Protein AF-A0A0D3KDT9-F1 (afdb_monomer_lite)

Secondary structure (DSSP, 8-state):
------PPPPPHHHHHHHHHHHHHTPPTT-HHHHHHHHHHHH-TTT--HHHHHHHHHHHHHHTT-EEEPTTTS-EEE--GGGEETTTTEEEETTTTEEEEEETTTTEEEEEEEPPHHHHHHHHTTHHHHHHHHHHHHHHHHHHSTT-EEEEEEEEE----------PPP----PPPP------EEEEEEEEEEE-SSTT-EEEEEEEEEEETT-SEEEEEEEEESSS-----EEEESSHHHHHHHHHHHHHHHHHHHHHHHHHHIIIIIHHHHS-SS-TTSS---SS-HHHHHHHHHHHHHHTT-

Radius of gyration: 27.83 Å; chains: 1; bounding box: 79×68×57 Å

Foldseek 3Di:
DDPPPPDPDDDLVVLLVVLLVQLLPDFFLCSLVSNVVSCVVSDPVSDDPVSSQVSLLNNQAVQQQWEDDPPPPATGTRYPVQADDPRQWGAQLVVQWIFGARSNVSYTPDIHHDDPVQSVQQVVFVVLQVLQQVLVVVVCVVPPPQKHKGKGKGKDWDDDDDPDDDDDDDDDDDDDDDDDDTIKIKMKIWIFDRDSPSPFGKTKIKIWIGGVPDQKTWIFIAICPPDDGDTTDIFGDSSNNSVSVRVVVVVVVVVVVVVVVVVCCVPPVVCVVPNPDPPVNDHDDPPPPVVVVVVVVVVVVVVVD

Organism: Emiliania huxleyi (strain CCMP1516) (NCBI:txid280463)

Structure (mmCIF, N/CA/C/O backbone):
data_AF-A0A0D3KDT9-F1
#
_entry.id   AF-A0A0D3KDT9-F1
#
loop_
_atom_site.group_PDB
_atom_site.id
_atom_site.type_symbol
_atom_site.label_atom_id
_atom_site.label_alt_id
_atom_site.label_comp_id
_atom_site.label_asym_id
_atom_site.label_entity_id
_atom_site.label_seq_id
_atom_site.pdbx_PDB_ins_code
_atom_site.Cartn_x
_atom_site.Cartn_y
_atom_site.Cartn_z
_atom_site.occupancy
_atom_site.B_iso_or_equiv
_atom_site.auth_seq_id
_atom_site.auth_comp_id
_atom_site.auth_asym_id
_atom_site.auth_atom_id
_atom_site.pdbx_PDB_model_num
ATOM 1 N N . MET A 1 1 ? 50.379 -6.997 16.217 1.00 41.25 1 MET A N 1
ATOM 2 C CA . MET A 1 1 ? 49.169 -6.737 17.015 1.00 41.25 1 MET A CA 1
ATOM 3 C C . MET A 1 1 ? 48.373 -5.724 16.228 1.00 41.25 1 MET A C 1
ATOM 5 O O . MET A 1 1 ? 48.744 -4.562 16.228 1.00 41.25 1 MET A O 1
ATOM 9 N N . SER A 1 2 ? 47.434 -6.186 15.407 1.00 47.12 2 SER A N 1
ATOM 10 C CA . SER A 1 2 ? 46.538 -5.289 14.681 1.00 47.12 2 SER A CA 1
ATOM 11 C C . SER A 1 2 ? 45.478 -4.831 15.668 1.00 47.12 2 SER A C 1
ATOM 13 O O . SER A 1 2 ? 44.703 -5.655 16.147 1.00 47.12 2 SER A O 1
ATOM 15 N N . GLU A 1 3 ? 45.515 -3.549 16.016 1.00 54.66 3 GLU A N 1
ATOM 16 C CA . GLU A 1 3 ? 44.393 -2.844 16.624 1.00 54.66 3 GLU A CA 1
ATOM 17 C C . GLU A 1 3 ? 43.219 -2.953 15.650 1.00 54.66 3 GLU A C 1
ATOM 19 O O . GLU A 1 3 ? 43.130 -2.244 14.652 1.00 54.66 3 GLU A O 1
ATOM 24 N N . GLU A 1 4 ? 42.372 -3.946 15.891 1.00 61.53 4 GLU A N 1
ATOM 25 C CA . GLU A 1 4 ? 41.016 -3.973 15.376 1.00 61.53 4 GLU A CA 1
ATOM 26 C C . GLU A 1 4 ? 40.325 -2.802 16.081 1.00 61.53 4 GLU A C 1
ATOM 28 O O . GLU A 1 4 ? 40.084 -2.861 17.287 1.00 61.53 4 GLU A O 1
ATOM 33 N N . GLU A 1 5 ? 40.157 -1.679 15.374 1.00 59.41 5 GLU A N 1
ATOM 34 C CA . GLU A 1 5 ? 39.358 -0.542 15.833 1.00 59.41 5 GLU A CA 1
ATOM 35 C C . GLU A 1 5 ? 37.976 -1.080 16.219 1.00 59.41 5 GLU A C 1
ATOM 37 O O . GLU A 1 5 ? 37.112 -1.301 15.369 1.00 59.41 5 GLU A O 1
ATOM 42 N N . LEU A 1 6 ? 37.794 -1.353 17.513 1.00 63.22 6 LEU A N 1
ATOM 43 C CA . LEU A 1 6 ? 36.516 -1.690 18.115 1.00 63.22 6 LEU A CA 1
ATOM 44 C C . LEU A 1 6 ? 35.614 -0.477 17.924 1.00 63.22 6 LEU A C 1
ATOM 46 O O . LEU A 1 6 ? 35.663 0.483 18.695 1.00 63.22 6 LEU A O 1
ATOM 50 N N . LEU A 1 7 ? 34.821 -0.513 16.854 1.00 70.94 7 LEU A N 1
ATOM 51 C CA . LEU A 1 7 ? 33.711 0.405 16.675 1.00 70.94 7 LEU A CA 1
ATOM 52 C C . LEU A 1 7 ? 32.890 0.399 17.973 1.00 70.94 7 LEU A C 1
ATOM 54 O O . LEU A 1 7 ? 32.621 -0.681 18.511 1.00 70.94 7 LEU A O 1
ATOM 58 N N . PRO A 1 8 ? 32.520 1.576 18.502 1.00 77.12 8 PRO A N 1
ATOM 59 C CA . PRO A 1 8 ?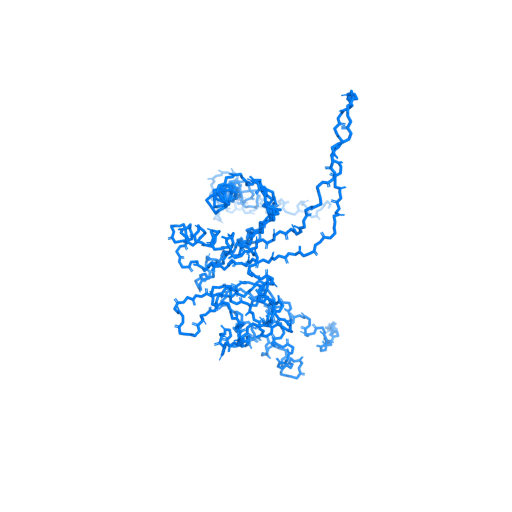 31.727 1.643 19.718 1.00 77.12 8 PRO A CA 1
ATOM 60 C C . PRO A 1 8 ? 30.420 0.871 19.516 1.00 77.12 8 PRO A C 1
ATOM 62 O O . PRO A 1 8 ? 29.784 0.979 18.464 1.00 77.12 8 PRO A O 1
ATOM 65 N N . GLU A 1 9 ? 30.034 0.074 20.514 1.00 80.25 9 GLU A N 1
ATOM 66 C CA . GLU A 1 9 ? 28.759 -0.635 20.475 1.00 80.25 9 GLU A CA 1
ATOM 67 C C . GLU A 1 9 ? 27.607 0.365 20.334 1.00 80.25 9 GLU A C 1
ATOM 69 O O . GLU A 1 9 ? 27.554 1.383 21.027 1.00 80.25 9 GLU A O 1
ATOM 74 N N . LEU A 1 10 ? 26.679 0.057 19.427 1.00 84.44 10 LEU A N 1
ATOM 75 C CA . LEU A 1 10 ? 25.489 0.871 19.201 1.00 84.44 10 LEU A CA 1
ATOM 76 C C . LEU A 1 10 ? 24.639 0.944 20.470 1.00 84.44 10 LEU A C 1
ATOM 78 O O . LEU A 1 10 ? 24.412 -0.066 21.147 1.00 84.44 10 LEU A O 1
ATOM 82 N N . THR A 1 11 ? 24.094 2.126 20.733 1.00 89.06 11 THR A N 1
ATOM 83 C CA . THR A 1 11 ? 23.125 2.332 21.810 1.00 89.06 11 THR A CA 1
ATOM 84 C C . THR A 1 11 ? 21.799 1.631 21.501 1.00 89.06 11 THR A C 1
ATOM 86 O O . THR A 1 11 ? 21.430 1.418 20.343 1.00 89.06 11 THR A O 1
ATOM 89 N N . ASP A 1 12 ? 21.012 1.321 22.532 1.00 86.75 12 ASP A N 1
ATOM 90 C CA . ASP A 1 12 ? 19.695 0.687 22.355 1.00 86.75 12 ASP A CA 1
ATOM 91 C C . ASP A 1 12 ? 18.695 1.580 21.601 1.00 86.75 12 ASP A C 1
ATOM 93 O O . ASP A 1 12 ? 17.739 1.097 20.993 1.00 86.75 12 ASP A O 1
ATOM 97 N N . ALA A 1 13 ? 18.904 2.899 21.612 1.00 87.00 13 ALA A N 1
ATOM 98 C CA . ALA A 1 13 ? 18.131 3.832 20.799 1.00 87.00 13 ALA A CA 1
ATOM 99 C C . ALA A 1 13 ? 18.449 3.672 19.303 1.00 87.00 13 ALA A C 1
ATOM 101 O O . ALA A 1 13 ? 17.528 3.526 18.501 1.00 87.00 13 ALA A O 1
ATOM 102 N N . GLU A 1 14 ? 19.731 3.612 18.935 1.00 88.81 14 GLU A N 1
ATOM 103 C CA . GLU A 1 14 ? 20.164 3.426 17.543 1.00 88.81 14 GLU A CA 1
ATOM 104 C C . GLU A 1 14 ? 19.769 2.045 17.013 1.00 88.81 14 GLU A C 1
ATOM 106 O O . GLU A 1 14 ? 19.273 1.918 15.894 1.00 88.81 14 GLU A O 1
ATOM 111 N N . LYS A 1 15 ? 19.895 1.000 17.841 1.00 88.50 15 LYS A N 1
ATOM 112 C CA . LYS A 1 15 ? 19.422 -0.347 17.494 1.00 88.50 15 LYS A CA 1
ATOM 113 C C . LYS A 1 15 ? 17.920 -0.367 17.194 1.00 88.50 15 LYS A C 1
ATOM 115 O O . LYS A 1 15 ? 17.502 -1.000 16.225 1.00 88.50 15 LYS A O 1
ATOM 120 N N . ARG A 1 16 ? 17.107 0.352 17.980 1.00 87.94 16 ARG A N 1
ATOM 121 C CA . ARG A 1 16 ? 15.661 0.499 17.730 1.00 87.94 16 ARG A CA 1
ATOM 122 C C . ARG A 1 16 ? 15.355 1.264 16.450 1.00 87.94 16 ARG A C 1
ATOM 124 O O . ARG A 1 16 ? 14.422 0.900 15.738 1.00 87.94 16 ARG A O 1
ATOM 131 N N . GLU A 1 17 ? 16.120 2.303 16.139 1.00 89.75 17 GLU A N 1
ATOM 132 C CA . GLU A 1 17 ? 15.950 3.053 14.894 1.00 89.75 17 GLU A CA 1
ATOM 133 C C . GLU A 1 17 ? 16.263 2.181 13.669 1.00 89.75 17 GLU A C 1
ATOM 135 O O . GLU A 1 17 ? 15.479 2.131 12.718 1.00 89.75 17 GLU A O 1
ATOM 140 N N . ILE A 1 18 ? 17.350 1.409 13.729 1.00 89.62 18 ILE A N 1
ATOM 141 C CA . ILE A 1 18 ? 17.719 0.441 12.690 1.00 89.62 18 ILE A CA 1
ATOM 142 C C . ILE A 1 18 ? 16.629 -0.634 12.541 1.00 89.62 18 ILE A C 1
ATOM 144 O O . ILE A 1 18 ? 16.198 -0.923 11.423 1.00 89.62 18 ILE A O 1
ATOM 148 N N . ALA A 1 19 ? 16.133 -1.183 13.654 1.00 90.06 19 ALA A N 1
ATOM 149 C CA . ALA A 1 19 ? 15.025 -2.138 13.671 1.00 90.06 19 ALA A CA 1
ATOM 150 C C . ALA A 1 19 ? 13.760 -1.572 13.008 1.00 90.06 19 ALA A C 1
ATOM 152 O O . ALA A 1 19 ? 13.168 -2.215 12.138 1.00 90.06 19 ALA A O 1
ATOM 153 N N . SER A 1 20 ? 13.388 -0.341 13.366 1.00 90.00 20 SER A N 1
ATOM 154 C CA . SER A 1 20 ? 12.264 0.384 12.772 1.00 90.00 20 SER A CA 1
ATOM 155 C C . SER A 1 20 ? 12.427 0.510 11.260 1.00 90.00 20 SER A C 1
ATOM 157 O O . SER A 1 20 ? 11.502 0.214 10.506 1.00 90.00 20 SER A O 1
ATOM 159 N N . ASN A 1 21 ? 13.628 0.856 10.794 1.00 90.69 21 ASN A N 1
ATOM 160 C CA . ASN A 1 21 ? 13.913 0.986 9.372 1.00 90.69 21 ASN A CA 1
ATOM 161 C C . ASN A 1 21 ? 13.760 -0.347 8.613 1.00 90.69 21 ASN A C 1
ATOM 163 O O . ASN A 1 21 ? 13.199 -0.368 7.515 1.00 90.69 21 ASN A O 1
ATOM 167 N N . PHE A 1 22 ? 14.190 -1.470 9.201 1.00 90.50 22 PHE A N 1
ATOM 168 C CA . PHE A 1 22 ? 13.976 -2.800 8.616 1.00 90.50 22 PHE A CA 1
ATOM 169 C C . PHE A 1 22 ? 12.491 -3.158 8.522 1.00 90.50 22 PHE A C 1
ATOM 171 O O . PHE A 1 22 ? 12.029 -3.599 7.468 1.00 90.50 22 PHE A O 1
ATOM 178 N N . VAL A 1 23 ? 11.726 -2.930 9.594 1.00 89.38 23 VAL A N 1
ATOM 179 C CA . VAL A 1 23 ? 10.291 -3.245 9.629 1.00 89.38 23 VAL A CA 1
ATOM 180 C C . VAL A 1 23 ? 9.515 -2.367 8.640 1.00 89.38 23 VAL A C 1
ATOM 182 O O . VAL A 1 23 ? 8.732 -2.890 7.844 1.00 89.38 23 VAL A O 1
ATOM 185 N N . LEU A 1 24 ? 9.781 -1.056 8.604 1.00 87.00 24 LEU A N 1
ATOM 186 C CA . LEU A 1 24 ? 9.132 -0.094 7.700 1.00 87.00 24 LEU A CA 1
ATOM 187 C C . LEU A 1 24 ? 9.370 -0.403 6.213 1.00 87.00 24 LEU A C 1
ATOM 189 O O . LEU A 1 24 ? 8.474 -0.223 5.381 1.00 87.00 24 LEU A O 1
ATOM 193 N N . ASN A 1 25 ? 10.555 -0.915 5.881 1.00 84.25 25 ASN A N 1
ATOM 194 C CA . ASN A 1 25 ? 10.913 -1.327 4.524 1.00 84.25 25 ASN A CA 1
ATOM 195 C C . ASN A 1 25 ? 10.646 -2.809 4.245 1.00 84.25 25 ASN A C 1
ATOM 197 O O . ASN A 1 25 ? 11.079 -3.322 3.211 1.00 84.25 25 ASN A O 1
ATOM 201 N N . SER A 1 26 ? 9.910 -3.492 5.128 1.00 82.75 26 SER A N 1
ATOM 202 C CA . SER A 1 26 ? 9.551 -4.887 4.906 1.00 82.75 26 SER A CA 1
ATOM 203 C C . SER A 1 26 ? 8.819 -5.059 3.567 1.00 82.75 26 SER A C 1
ATOM 205 O O . SER A 1 26 ? 7.949 -4.247 3.206 1.00 82.75 26 SER A O 1
ATOM 207 N N . PRO A 1 27 ? 9.159 -6.113 2.803 1.00 75.25 27 PRO A N 1
ATOM 208 C CA . PRO A 1 27 ? 8.400 -6.466 1.623 1.00 75.25 27 PRO A CA 1
ATOM 209 C C . PRO A 1 27 ? 6.937 -6.754 1.990 1.00 75.25 27 PRO A C 1
ATOM 211 O O . PRO A 1 27 ? 6.654 -7.301 3.063 1.00 75.25 27 PRO A O 1
ATOM 214 N N . PRO A 1 28 ? 5.994 -6.428 1.096 1.00 69.94 28 PRO A N 1
ATOM 215 C CA . PRO A 1 28 ? 4.583 -6.724 1.305 1.00 69.94 28 PRO A CA 1
ATOM 216 C C . PRO A 1 28 ? 4.383 -8.231 1.519 1.00 69.94 28 PRO A C 1
ATOM 218 O O . PRO A 1 28 ? 4.958 -9.055 0.808 1.00 69.94 28 PRO A O 1
ATOM 221 N N . GLY A 1 29 ? 3.595 -8.593 2.534 1.00 72.00 29 GLY A N 1
ATOM 222 C CA . GLY A 1 29 ? 3.348 -9.989 2.913 1.00 72.00 29 GLY A CA 1
ATOM 223 C C . GLY A 1 29 ? 4.481 -10.673 3.693 1.00 72.00 29 GLY A C 1
ATOM 224 O O . GLY A 1 29 ? 4.338 -11.836 4.060 1.00 72.00 29 GLY A O 1
ATOM 225 N N . GLN A 1 30 ? 5.595 -9.984 3.976 1.00 79.19 30 GLN A N 1
ATOM 226 C CA . GLN A 1 30 ? 6.711 -10.530 4.765 1.00 79.19 30 GLN A CA 1
ATOM 227 C C . GLN A 1 30 ? 6.946 -9.813 6.094 1.00 79.19 30 GLN A C 1
ATOM 229 O O . GLN A 1 30 ? 7.860 -10.190 6.824 1.00 79.19 30 GLN A O 1
ATOM 234 N N . THR A 1 31 ? 6.133 -8.814 6.436 1.00 84.31 31 THR A N 1
ATOM 235 C CA . THR A 1 31 ? 6.289 -8.012 7.658 1.00 84.31 31 THR A CA 1
ATOM 236 C C . THR A 1 31 ? 6.452 -8.876 8.906 1.00 84.31 31 THR A C 1
ATOM 238 O O . THR A 1 31 ? 7.377 -8.637 9.670 1.00 84.31 31 THR A O 1
ATOM 241 N N . GLN A 1 32 ? 5.648 -9.931 9.072 1.00 85.62 32 GLN A N 1
ATOM 242 C CA . GLN A 1 32 ? 5.757 -10.833 10.222 1.00 85.62 32 GLN A CA 1
ATOM 243 C C . GLN A 1 32 ? 7.121 -11.541 10.301 1.00 85.62 32 GLN A C 1
ATOM 245 O O . GLN A 1 32 ? 7.724 -11.590 11.367 1.00 85.62 32 GLN A O 1
ATOM 250 N N . LYS A 1 33 ? 7.657 -12.010 9.167 1.00 86.62 33 LYS A N 1
ATOM 251 C CA . LYS A 1 33 ? 8.985 -12.646 9.111 1.00 86.62 33 LYS A CA 1
ATOM 252 C C . LYS A 1 33 ? 10.099 -11.654 9.432 1.00 86.62 33 LYS A C 1
ATOM 254 O O . LYS A 1 33 ? 10.994 -11.965 10.204 1.00 86.62 33 LYS A O 1
ATOM 259 N N . VAL A 1 34 ? 10.015 -10.444 8.872 1.00 89.31 34 VAL A N 1
ATOM 260 C CA . VAL A 1 34 ? 10.990 -9.377 9.147 1.00 89.31 34 VAL A CA 1
ATOM 261 C C . VAL A 1 34 ? 10.968 -9.002 10.625 1.00 89.31 34 VAL A C 1
ATOM 263 O O . VAL A 1 34 ? 12.023 -8.836 11.221 1.00 89.31 34 VAL A O 1
ATOM 266 N N . VAL A 1 35 ? 9.784 -8.919 11.230 1.00 90.00 35 VAL A N 1
ATOM 267 C CA . VAL A 1 35 ? 9.629 -8.693 12.668 1.00 90.00 35 VAL A CA 1
ATOM 268 C C . VAL A 1 35 ? 10.299 -9.806 13.475 1.00 90.00 35 VAL A C 1
ATOM 270 O O . VAL A 1 35 ? 11.116 -9.503 14.336 1.00 90.00 35 VAL A O 1
ATOM 273 N N . GLU A 1 36 ? 10.028 -11.077 13.165 1.00 89.44 36 GLU A N 1
ATOM 274 C CA . GLU A 1 36 ? 10.657 -12.216 13.848 1.00 89.44 36 GLU A CA 1
ATOM 275 C C . GLU A 1 36 ? 12.189 -12.190 13.752 1.00 89.44 36 GLU A C 1
ATOM 277 O O . GLU A 1 36 ? 12.876 -12.474 14.735 1.00 89.44 36 GLU A O 1
ATOM 282 N N . ASP A 1 37 ? 12.737 -11.851 12.585 1.00 90.88 37 ASP A N 1
ATOM 283 C CA . ASP A 1 37 ? 14.182 -11.795 12.367 1.00 90.88 37 ASP A CA 1
ATOM 284 C C . ASP A 1 37 ? 14.820 -10.590 13.069 1.00 90.88 37 ASP A C 1
ATOM 286 O O . ASP A 1 37 ? 15.853 -10.732 13.722 1.00 90.88 37 ASP A O 1
ATOM 290 N N . VAL A 1 38 ? 14.179 -9.421 13.025 1.00 90.50 38 VAL A N 1
ATOM 291 C CA . VAL A 1 38 ? 14.636 -8.218 13.736 1.00 90.50 38 VAL A CA 1
ATOM 292 C C . VAL A 1 38 ? 14.607 -8.433 15.252 1.00 90.50 38 VAL A C 1
ATOM 294 O O . VAL A 1 38 ? 15.571 -8.081 15.931 1.00 90.50 38 VAL A O 1
ATOM 297 N N . THR A 1 39 ? 13.568 -9.079 15.792 1.00 89.62 39 THR A N 1
ATOM 298 C CA . THR A 1 39 ? 13.500 -9.424 17.220 1.00 89.62 39 THR A CA 1
ATOM 299 C C . THR A 1 39 ? 14.640 -10.362 17.633 1.00 89.62 39 THR A C 1
ATOM 301 O O . THR A 1 39 ? 15.218 -10.177 18.703 1.00 89.62 39 THR A O 1
ATOM 304 N N . LYS A 1 40 ? 15.020 -11.329 16.783 1.00 89.50 40 LYS A N 1
ATOM 305 C CA . LYS A 1 40 ? 16.175 -12.214 17.037 1.00 89.50 40 LYS A CA 1
ATOM 306 C C . LYS A 1 40 ? 17.515 -11.477 16.969 1.00 89.50 40 LYS A C 1
ATOM 308 O O . LYS A 1 40 ? 18.414 -11.815 17.729 1.00 89.50 40 LYS A O 1
ATOM 313 N N . LEU A 1 41 ? 17.658 -10.510 16.059 1.00 88.81 41 LEU A N 1
ATOM 314 C CA . LEU A 1 41 ? 18.908 -9.769 15.851 1.00 88.81 41 LEU A CA 1
ATOM 315 C C . LEU A 1 41 ? 19.192 -8.756 16.960 1.00 88.81 41 LEU A C 1
ATOM 317 O O . LEU A 1 41 ? 20.337 -8.610 17.376 1.00 88.81 41 LEU A O 1
ATOM 321 N N . VAL A 1 42 ? 18.165 -8.036 17.409 1.00 85.88 42 VAL A N 1
ATOM 322 C CA . VAL A 1 42 ? 18.329 -6.946 18.379 1.00 85.88 42 VAL A CA 1
ATOM 323 C C . VAL A 1 42 ? 18.236 -7.450 19.824 1.00 85.88 42 VAL A C 1
ATOM 325 O O . VAL A 1 42 ? 18.863 -6.880 20.713 1.00 85.88 42 VAL A O 1
ATOM 328 N N . GLY A 1 43 ? 17.511 -8.549 20.053 1.00 78.06 43 GLY A N 1
ATOM 329 C CA . GLY A 1 43 ? 17.237 -9.083 21.385 1.00 78.06 43 GLY A CA 1
ATOM 330 C C . GLY A 1 43 ? 15.976 -8.477 22.009 1.00 78.06 43 GLY A C 1
ATOM 331 O O . GLY A 1 43 ? 15.580 -7.350 21.707 1.00 78.06 43 GLY A O 1
ATOM 332 N N . ALA A 1 44 ? 15.322 -9.248 22.883 1.00 71.00 44 ALA A N 1
ATOM 333 C CA . ALA A 1 44 ? 14.036 -8.884 23.489 1.00 71.00 44 ALA A CA 1
ATOM 334 C C . ALA A 1 44 ? 14.115 -7.660 24.422 1.00 71.00 44 ALA A C 1
ATOM 336 O O . ALA A 1 44 ? 13.104 -7.004 24.651 1.00 71.00 44 ALA A O 1
ATOM 337 N N . ASP A 1 45 ? 15.307 -7.334 24.925 1.00 72.56 45 ASP A N 1
ATOM 338 C CA . ASP A 1 45 ? 15.506 -6.256 25.898 1.00 72.56 45 ASP A CA 1
ATOM 339 C C . ASP A 1 45 ? 15.421 -4.856 25.265 1.00 72.56 45 ASP A C 1
ATOM 341 O O . ASP A 1 45 ? 15.081 -3.887 25.942 1.00 72.56 45 ASP A O 1
ATOM 345 N N . CYS A 1 46 ? 15.683 -4.736 23.959 1.00 78.81 46 CYS A N 1
ATOM 346 C CA . CYS A 1 46 ? 15.666 -3.449 23.260 1.00 78.81 46 CYS A CA 1
ATOM 347 C C . CYS A 1 46 ? 14.341 -3.161 22.535 1.00 78.81 46 CYS A C 1
ATOM 349 O O . CYS A 1 46 ? 14.089 -2.008 22.189 1.00 78.81 46 CYS A O 1
ATOM 351 N N . LEU A 1 47 ? 13.521 -4.179 22.247 1.00 81.94 47 LEU A N 1
ATOM 352 C CA . LEU A 1 47 ? 12.268 -4.0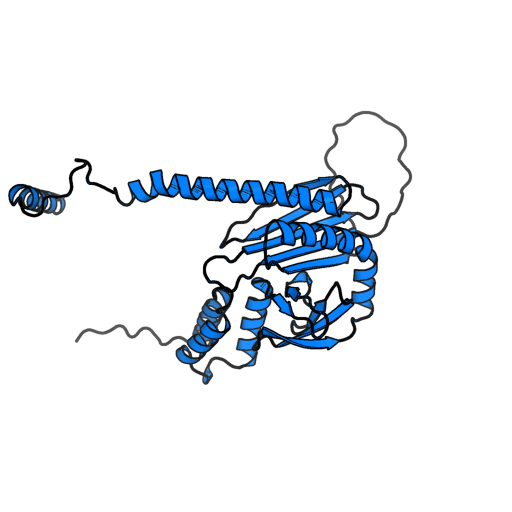50 21.492 1.00 81.94 47 LEU A CA 1
ATOM 353 C C . LEU A 1 47 ? 11.090 -4.510 22.347 1.00 81.94 47 LEU A C 1
ATOM 355 O O . LEU A 1 47 ? 10.758 -5.693 22.400 1.00 81.94 47 LEU A O 1
ATOM 359 N N . ASP A 1 48 ? 10.430 -3.553 22.990 1.00 84.56 48 ASP A N 1
ATOM 360 C CA . ASP A 1 48 ? 9.185 -3.794 23.701 1.00 84.56 48 ASP A CA 1
ATOM 361 C C . ASP A 1 48 ? 8.017 -4.027 22.729 1.00 84.56 48 ASP A C 1
ATOM 363 O O . ASP A 1 48 ? 8.000 -3.557 21.586 1.00 84.56 48 ASP A O 1
ATOM 367 N N . ALA A 1 49 ? 7.001 -4.749 23.205 1.00 84.19 49 ALA A N 1
ATOM 368 C CA . ALA A 1 49 ? 5.840 -5.109 22.395 1.00 84.19 49 ALA A CA 1
ATOM 369 C C . ALA A 1 49 ? 5.072 -3.883 21.865 1.00 84.19 49 ALA A C 1
ATOM 371 O O . ALA A 1 49 ? 4.540 -3.942 20.758 1.00 84.19 49 ALA A O 1
ATOM 372 N N . ALA A 1 50 ? 5.042 -2.773 22.614 1.00 85.12 50 ALA A N 1
ATOM 373 C CA . ALA A 1 50 ? 4.335 -1.562 22.205 1.00 85.12 50 ALA A CA 1
ATOM 374 C C . ALA A 1 50 ? 5.049 -0.851 21.044 1.00 85.12 50 ALA A C 1
ATOM 376 O O . ALA A 1 50 ? 4.404 -0.517 20.049 1.00 85.12 50 ALA A O 1
ATOM 377 N N . SER A 1 51 ? 6.378 -0.699 21.115 1.00 85.75 51 SER A N 1
ATOM 378 C CA . SER A 1 51 ? 7.167 -0.170 19.991 1.00 85.75 51 SER A CA 1
ATOM 379 C C . SER A 1 51 ? 6.997 -1.014 18.728 1.00 85.75 51 SER A C 1
ATOM 381 O O . SER A 1 51 ? 6.864 -0.480 17.627 1.00 85.75 51 SER A O 1
ATOM 383 N N . LEU A 1 52 ? 6.973 -2.342 18.872 1.00 87.19 52 LEU A N 1
ATOM 384 C CA . LEU A 1 52 ? 6.789 -3.240 17.738 1.00 87.19 52 LEU A CA 1
ATOM 385 C C . LEU A 1 52 ? 5.396 -3.100 17.110 1.00 87.19 52 LEU A C 1
ATOM 387 O O . LEU A 1 52 ? 5.274 -3.044 15.885 1.00 87.19 52 LEU A O 1
ATOM 391 N N . GLU A 1 53 ? 4.352 -3.007 17.933 1.00 87.00 53 GLU A N 1
ATOM 392 C CA . GLU A 1 53 ? 2.982 -2.794 17.465 1.00 87.00 53 GLU A CA 1
ATOM 393 C C . GLU A 1 53 ? 2.844 -1.467 16.706 1.00 87.00 53 GLU A C 1
ATOM 395 O O . GLU A 1 53 ? 2.221 -1.440 15.644 1.00 87.00 53 GLU A O 1
ATOM 400 N N . GLU A 1 54 ? 3.495 -0.396 17.171 1.00 87.94 54 GLU A N 1
ATOM 401 C CA . GLU A 1 54 ? 3.530 0.891 16.469 1.00 87.94 54 GLU A CA 1
ATOM 402 C C . GLU A 1 54 ? 4.229 0.783 15.101 1.00 87.94 54 GLU A C 1
ATOM 404 O O . GLU A 1 54 ? 3.714 1.267 14.087 1.00 87.94 54 GLU A O 1
ATOM 409 N N . MET A 1 55 ? 5.387 0.115 15.035 1.00 89.50 55 MET A N 1
ATOM 410 C CA . MET A 1 55 ? 6.111 -0.094 13.773 1.00 89.50 55 MET A CA 1
ATOM 411 C C . MET A 1 55 ? 5.262 -0.885 12.772 1.00 89.50 55 MET A C 1
ATOM 413 O O . MET A 1 55 ? 5.132 -0.495 11.609 1.00 89.50 55 MET A O 1
ATOM 417 N N . VAL A 1 56 ? 4.638 -1.972 13.227 1.00 89.75 56 VAL A N 1
ATOM 418 C CA . VAL A 1 56 ? 3.798 -2.833 12.388 1.00 89.75 56 VAL A CA 1
ATOM 419 C C . VAL A 1 56 ? 2.509 -2.119 11.978 1.00 89.75 56 VAL A C 1
ATOM 421 O O . VAL A 1 56 ? 2.079 -2.247 10.832 1.00 89.75 56 VAL A O 1
ATOM 424 N N . MET A 1 57 ? 1.915 -1.307 12.854 1.00 89.19 57 MET A N 1
ATOM 425 C CA . MET A 1 57 ? 0.793 -0.432 12.512 1.00 89.19 57 MET A CA 1
ATOM 426 C C . MET A 1 57 ? 1.156 0.496 11.352 1.00 89.19 57 MET A C 1
ATOM 428 O O . MET A 1 57 ? 0.404 0.580 10.377 1.00 89.19 57 MET A O 1
ATOM 432 N N . ARG A 1 58 ? 2.310 1.170 11.431 1.00 88.88 58 ARG A N 1
ATOM 433 C CA . ARG A 1 58 ? 2.781 2.068 10.368 1.00 88.88 58 ARG A CA 1
ATOM 434 C C . ARG A 1 58 ? 2.965 1.322 9.052 1.00 88.88 58 ARG A C 1
ATOM 436 O O . ARG A 1 58 ? 2.468 1.789 8.034 1.00 88.88 58 ARG A O 1
ATOM 443 N N . VAL A 1 59 ? 3.583 0.139 9.074 1.00 86.12 59 VAL A N 1
ATOM 444 C CA . VAL A 1 59 ? 3.715 -0.706 7.875 1.00 86.12 59 VAL A CA 1
ATOM 445 C C . VAL A 1 59 ? 2.352 -1.068 7.299 1.00 86.12 59 VAL A C 1
ATOM 447 O O . VAL A 1 59 ? 2.113 -0.848 6.116 1.00 86.12 59 VAL A O 1
ATOM 450 N N . ASN A 1 60 ? 1.447 -1.595 8.121 1.00 87.25 60 ASN A N 1
ATOM 451 C CA . ASN A 1 60 ? 0.127 -2.041 7.682 1.00 87.25 60 ASN A CA 1
ATOM 452 C C . ASN A 1 60 ? -0.668 -0.903 7.033 1.00 87.25 60 ASN A C 1
ATOM 454 O O . ASN A 1 60 ? -1.292 -1.099 5.991 1.00 87.25 60 ASN A O 1
ATOM 458 N N . ARG A 1 61 ? -0.600 0.289 7.631 1.00 86.38 61 ARG A N 1
ATOM 459 C CA . ARG A 1 61 ? -1.238 1.506 7.132 1.00 86.38 61 ARG A CA 1
ATOM 460 C C . ARG A 1 61 ? -0.591 2.019 5.846 1.00 86.38 61 ARG A C 1
ATOM 462 O O . ARG A 1 61 ? -1.298 2.395 4.921 1.00 86.38 61 ARG A O 1
ATOM 469 N N . ASP A 1 62 ? 0.735 2.057 5.769 1.00 82.31 62 ASP A N 1
ATOM 470 C CA . ASP A 1 62 ? 1.448 2.655 4.633 1.00 82.31 62 ASP A CA 1
ATOM 471 C C . ASP A 1 62 ? 1.497 1.701 3.420 1.00 82.31 62 ASP A C 1
ATOM 473 O O . ASP A 1 62 ? 1.579 2.136 2.267 1.00 82.31 62 ASP A O 1
ATOM 477 N N . LYS A 1 63 ? 1.411 0.386 3.664 1.00 77.94 63 LYS A N 1
ATOM 478 C CA . LYS A 1 63 ? 1.364 -0.671 2.638 1.00 77.94 63 LYS A CA 1
ATOM 479 C C . LYS A 1 63 ? -0.060 -1.111 2.271 1.00 77.94 63 LYS A C 1
ATOM 481 O O . LYS A 1 63 ? -0.214 -2.056 1.505 1.00 77.94 63 LYS A O 1
ATOM 486 N N . PHE A 1 64 ? -1.085 -0.429 2.781 1.00 82.75 64 PHE A N 1
ATOM 487 C CA . PHE A 1 64 ? -2.499 -0.695 2.485 1.00 82.75 64 PHE A CA 1
ATOM 488 C C . PHE A 1 64 ? -2.870 -2.167 2.710 1.00 82.75 64 PHE A C 1
ATOM 490 O O . PHE A 1 64 ? -3.374 -2.838 1.809 1.00 82.75 64 PHE A O 1
ATOM 497 N N . LEU A 1 65 ? -2.592 -2.686 3.910 1.00 85.19 65 LEU A N 1
ATOM 498 C CA . LEU A 1 65 ? -2.974 -4.049 4.279 1.00 85.19 65 LEU A CA 1
ATOM 499 C C . LEU A 1 65 ? -4.485 -4.238 4.070 1.00 85.19 65 LEU A C 1
ATOM 501 O O . LEU A 1 65 ? -5.284 -3.468 4.600 1.00 85.19 65 LEU A O 1
ATOM 505 N N . ALA A 1 66 ? -4.874 -5.271 3.326 1.00 87.38 66 ALA A N 1
ATOM 506 C CA . ALA A 1 66 ? -6.270 -5.664 3.183 1.00 87.38 66 ALA A CA 1
ATOM 507 C C . ALA A 1 66 ? -6.664 -6.612 4.323 1.00 87.38 66 ALA A C 1
ATOM 509 O O . ALA A 1 66 ? -6.057 -7.669 4.484 1.00 87.38 66 ALA A O 1
ATOM 510 N N . VAL A 1 67 ? -7.698 -6.257 5.083 1.00 89.56 67 VAL A N 1
ATOM 511 C CA . 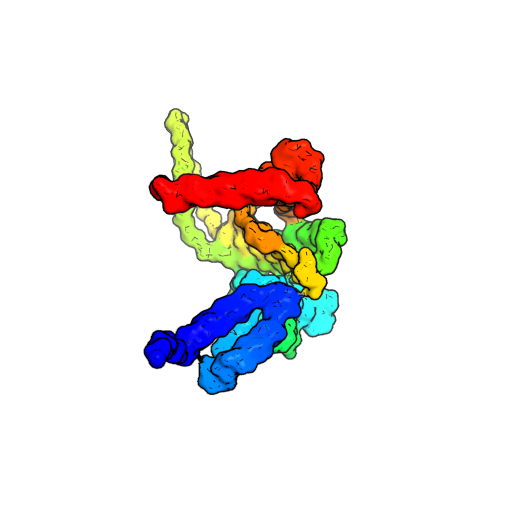VAL A 1 67 ? -8.240 -7.080 6.172 1.00 89.56 67 VAL A CA 1
ATOM 512 C C . VAL A 1 67 ? -9.657 -7.535 5.852 1.00 89.56 67 VAL A C 1
ATOM 514 O O . VAL A 1 67 ? -10.453 -6.782 5.292 1.00 89.56 67 VAL A O 1
ATOM 517 N N . GLU A 1 68 ? -9.985 -8.776 6.201 1.00 91.12 68 GLU A N 1
ATOM 518 C CA . GLU A 1 68 ? -11.346 -9.302 6.075 1.00 91.12 68 GLU A CA 1
ATOM 519 C C . GLU A 1 68 ? -12.231 -8.781 7.203 1.00 91.12 68 GLU A C 1
ATOM 521 O O . GLU A 1 68 ? -11.847 -8.800 8.375 1.00 91.12 68 GLU A O 1
ATOM 526 N N . VAL A 1 69 ? -13.430 -8.321 6.842 1.00 91.00 69 VAL A N 1
ATOM 527 C CA . VAL A 1 69 ? -14.425 -7.877 7.819 1.00 91.00 69 VAL A CA 1
ATOM 528 C C . VAL A 1 69 ? -15.214 -9.096 8.314 1.00 91.00 69 VAL A C 1
ATOM 530 O O . VAL A 1 69 ? -15.793 -9.817 7.491 1.00 91.00 69 VAL A O 1
ATOM 533 N N . PRO A 1 70 ? -15.282 -9.341 9.638 1.00 89.06 70 PRO A N 1
ATOM 534 C CA . PRO A 1 70 ? -15.983 -10.496 10.190 1.00 89.06 70 PRO A CA 1
ATOM 535 C C . PRO A 1 70 ? -17.443 -10.572 9.723 1.00 89.06 70 PRO A C 1
ATOM 537 O O . PRO A 1 70 ? -18.230 -9.659 9.957 1.00 89.06 70 PRO A O 1
ATOM 540 N N . GLY A 1 71 ? -17.807 -11.673 9.057 1.00 85.88 71 GLY A N 1
ATOM 541 C CA . GLY A 1 71 ? -19.183 -11.959 8.628 1.00 85.88 71 GLY A CA 1
ATOM 542 C C . GLY A 1 71 ? -19.679 -11.203 7.389 1.00 85.88 71 GLY A C 1
ATOM 543 O O . GLY A 1 71 ? -20.800 -11.456 6.958 1.00 85.88 71 GLY A O 1
ATOM 544 N N . ALA A 1 72 ? -18.872 -10.318 6.795 1.00 85.44 72 ALA A N 1
ATOM 545 C CA . ALA A 1 72 ? -19.321 -9.460 5.695 1.00 85.44 72 ALA A CA 1
ATOM 546 C C . ALA A 1 72 ? -18.925 -9.968 4.294 1.00 85.44 72 ALA A C 1
ATOM 548 O O . ALA A 1 72 ? -19.533 -9.582 3.299 1.00 85.44 72 ALA A O 1
ATOM 549 N N . GLY A 1 73 ? -17.918 -10.847 4.201 1.00 86.50 73 GLY A N 1
ATOM 550 C CA . GLY A 1 73 ? -17.486 -11.456 2.934 1.00 86.50 73 GLY A CA 1
ATOM 551 C C . GLY A 1 73 ? -16.709 -10.523 1.995 1.00 86.50 73 GLY A C 1
ATOM 552 O O . GLY A 1 73 ? -16.449 -10.896 0.854 1.00 86.50 73 GLY A O 1
ATOM 553 N N . TYR A 1 74 ? -16.320 -9.332 2.460 1.00 89.00 74 TYR A N 1
ATOM 554 C CA . TYR A 1 74 ? -15.458 -8.394 1.740 1.00 89.00 74 TYR A CA 1
ATOM 555 C C . TYR A 1 74 ? -14.244 -7.979 2.580 1.00 89.00 74 TYR A C 1
ATOM 557 O O . TYR A 1 74 ? -14.182 -8.197 3.795 1.00 89.00 74 TYR A O 1
ATOM 565 N N . ARG A 1 75 ? -13.262 -7.376 1.903 1.00 89.56 75 ARG A N 1
ATOM 566 C CA . ARG A 1 75 ? -12.030 -6.852 2.500 1.00 89.56 75 ARG A CA 1
ATOM 567 C C . ARG A 1 75 ? -12.025 -5.328 2.505 1.00 89.56 75 ARG A C 1
ATOM 569 O O . ARG A 1 75 ? -12.572 -4.702 1.599 1.00 89.56 75 ARG A O 1
ATOM 576 N N . VAL A 1 76 ? -11.374 -4.747 3.506 1.00 89.19 76 VAL A N 1
ATOM 577 C CA . VAL A 1 76 ? -11.161 -3.302 3.659 1.00 89.19 76 VAL A CA 1
ATOM 578 C C . VAL A 1 76 ? -9.663 -3.035 3.757 1.00 89.19 76 VAL A C 1
ATOM 580 O O . VAL A 1 76 ? -8.941 -3.777 4.420 1.00 89.19 76 VAL A O 1
ATOM 583 N N . LEU A 1 77 ? -9.187 -1.991 3.084 1.00 87.44 77 LEU A N 1
ATOM 584 C CA . LEU A 1 77 ? -7.798 -1.550 3.169 1.00 87.44 77 LEU A CA 1
ATOM 585 C C . LEU A 1 77 ? -7.584 -0.704 4.422 1.00 87.44 77 LEU A C 1
ATOM 587 O O . LEU A 1 77 ? -8.384 0.178 4.731 1.00 87.44 77 LEU A O 1
ATOM 591 N N . LEU A 1 78 ? -6.470 -0.928 5.109 1.00 88.12 78 LEU A N 1
ATOM 592 C CA . LEU A 1 78 ? -6.008 -0.052 6.177 1.00 88.12 78 LEU A CA 1
ATOM 593 C C . LEU A 1 78 ? -5.205 1.090 5.563 1.00 88.12 78 LEU A C 1
ATOM 595 O O . LEU A 1 78 ? -4.087 0.879 5.101 1.00 88.12 78 LEU A O 1
ATOM 599 N N . THR A 1 79 ? -5.768 2.295 5.546 1.00 85.12 79 THR A N 1
ATOM 600 C CA . THR A 1 79 ? -5.101 3.474 4.980 1.00 85.12 79 THR A CA 1
ATOM 601 C C . THR A 1 79 ? -5.066 4.629 5.983 1.00 85.12 79 THR A C 1
ATOM 603 O O . THR A 1 79 ? -5.838 4.628 6.949 1.00 85.12 79 THR A O 1
ATOM 606 N N . PRO A 1 80 ? -4.187 5.631 5.785 1.00 84.81 80 PRO A N 1
ATOM 607 C CA . PRO A 1 80 ? -4.140 6.815 6.641 1.00 84.81 80 PRO A CA 1
ATOM 608 C C . PRO A 1 80 ? -5.475 7.567 6.725 1.00 84.81 80 PRO A C 1
ATOM 610 O O . PRO A 1 80 ? -5.813 8.106 7.774 1.00 84.81 80 PRO A O 1
ATOM 613 N N . GLU A 1 81 ? -6.250 7.582 5.642 1.00 82.06 81 GLU A N 1
ATOM 614 C CA . GLU A 1 81 ? -7.536 8.281 5.550 1.00 82.06 81 GLU A CA 1
ATOM 615 C C . GLU A 1 81 ? -8.649 7.579 6.329 1.00 82.06 81 GLU A C 1
ATOM 617 O O . GLU A 1 81 ? -9.581 8.229 6.797 1.00 82.06 81 GLU A O 1
ATOM 622 N N . GLY A 1 82 ? -8.550 6.257 6.478 1.00 83.81 82 GLY A N 1
ATOM 623 C CA . GLY A 1 82 ? -9.468 5.461 7.283 1.00 83.81 82 GLY A CA 1
ATOM 624 C C . GLY A 1 82 ? -9.085 5.377 8.759 1.00 83.81 82 GLY A C 1
ATOM 625 O O . GLY A 1 82 ? -9.829 4.775 9.526 1.00 83.81 82 GLY A O 1
ATOM 626 N N . GLN A 1 83 ? -7.942 5.918 9.183 1.00 87.94 83 GLN A N 1
ATOM 627 C CA . GLN A 1 83 ? -7.468 5.772 10.558 1.00 87.94 83 GLN A CA 1
ATOM 628 C C . GLN A 1 83 ? -8.330 6.592 11.534 1.00 87.94 83 GLN A C 1
ATOM 630 O O . GLN A 1 83 ? -8.461 7.809 11.404 1.00 87.94 83 GLN A O 1
ATOM 635 N N . LEU A 1 84 ? -8.883 5.930 12.552 1.00 86.19 84 LEU A N 1
ATOM 636 C CA . LEU A 1 84 ? -9.667 6.552 13.618 1.00 86.19 84 LEU A CA 1
ATOM 637 C C . LEU A 1 84 ? -8.878 6.526 14.935 1.00 86.19 84 LEU A C 1
ATOM 639 O O . LEU A 1 84 ? -8.329 5.494 15.330 1.00 86.19 84 LEU A O 1
ATOM 643 N N . GLY A 1 85 ? -8.844 7.659 15.641 1.00 80.44 85 GLY A N 1
ATOM 644 C CA . GLY A 1 85 ? -8.197 7.776 16.952 1.00 80.44 85 GLY A CA 1
ATOM 645 C C . GLY A 1 85 ? -6.707 7.402 16.942 1.00 80.44 85 GLY A C 1
ATOM 646 O O . GLY A 1 85 ? -5.965 7.775 16.038 1.00 80.44 85 GLY A O 1
ATOM 647 N N . GLY A 1 86 ? -6.269 6.655 17.963 1.00 74.50 86 GLY A N 1
ATOM 648 C CA . GLY A 1 86 ? -4.867 6.268 18.179 1.00 74.50 86 GLY A CA 1
ATOM 649 C C . GLY A 1 86 ? -4.314 5.194 17.235 1.00 74.50 86 GLY A C 1
ATOM 650 O O . GLY A 1 86 ? -3.212 4.720 17.468 1.00 74.50 86 GLY A O 1
ATOM 651 N N . GLY A 1 87 ? -5.054 4.793 16.193 1.00 73.31 87 GLY A N 1
ATOM 652 C CA . GLY A 1 87 ? -4.552 3.881 15.159 1.00 73.31 87 GLY A CA 1
ATOM 653 C C . GLY A 1 87 ? -4.973 2.422 15.261 1.00 73.31 87 GLY A C 1
ATOM 654 O O . GLY A 1 87 ? -4.869 1.721 14.270 1.00 73.31 87 GLY A O 1
ATOM 655 N N . LEU A 1 88 ? -5.541 1.988 16.387 1.00 84.44 88 LEU A N 1
ATOM 656 C CA . LEU A 1 88 ? -6.082 0.626 16.551 1.00 84.44 88 LEU A CA 1
ATOM 657 C C . LEU A 1 88 ? -7.461 0.428 15.903 1.00 84.44 88 LEU A C 1
ATOM 659 O O . LEU A 1 88 ? -7.975 -0.691 15.824 1.00 84.44 88 LEU A O 1
ATOM 663 N N . THR A 1 89 ? -8.093 1.525 15.486 1.00 90.94 89 THR A N 1
ATOM 664 C CA . THR A 1 89 ? -9.418 1.531 14.870 1.00 90.94 89 THR A CA 1
ATOM 665 C C . THR A 1 89 ? -9.368 2.132 13.479 1.00 90.94 89 THR A C 1
ATOM 667 O O . THR A 1 89 ? -8.771 3.188 13.286 1.00 90.94 89 THR A O 1
ATOM 670 N N . PHE A 1 90 ? -10.041 1.492 12.527 1.00 91.50 90 PHE A N 1
ATOM 671 C CA . PHE A 1 90 ? -10.142 1.959 11.147 1.00 91.50 90 PHE A CA 1
ATOM 672 C C . PHE A 1 90 ? -11.595 2.030 10.692 1.00 91.50 90 PHE A C 1
ATOM 674 O O . PHE A 1 90 ? -12.427 1.232 11.106 1.00 91.50 90 PHE A O 1
ATOM 681 N N . LEU A 1 91 ? -11.908 2.988 9.833 1.00 90.12 91 LEU A N 1
ATOM 682 C CA . LEU A 1 91 ? -13.223 3.169 9.241 1.00 90.12 91 LEU A CA 1
ATOM 683 C C . LEU A 1 91 ? -13.478 2.106 8.167 1.00 90.12 91 LEU A C 1
ATOM 685 O O . LEU A 1 91 ? -12.723 1.997 7.202 1.00 90.12 91 LEU A O 1
ATOM 689 N N . ASP A 1 92 ? -14.593 1.393 8.296 1.00 91.25 92 ASP A N 1
ATOM 690 C CA . ASP A 1 92 ? -15.219 0.646 7.211 1.00 91.25 92 ASP A CA 1
ATOM 691 C C . ASP A 1 92 ? -16.318 1.514 6.572 1.00 91.25 92 ASP A C 1
ATOM 693 O O . ASP A 1 92 ? -17.407 1.657 7.145 1.00 91.25 92 ASP A O 1
ATOM 697 N N . PRO A 1 93 ? -16.064 2.105 5.389 1.00 86.50 93 PRO A N 1
ATOM 698 C CA . PRO A 1 93 ? -17.036 2.961 4.721 1.00 86.50 93 PRO A CA 1
ATOM 699 C C . PRO A 1 93 ? -18.236 2.190 4.150 1.00 86.50 93 PRO A C 1
ATOM 701 O O . PRO A 1 93 ? -19.285 2.794 3.943 1.00 86.50 93 PRO A O 1
ATOM 704 N N . GLN A 1 94 ? -18.115 0.882 3.880 1.00 85.25 94 GLN A N 1
ATOM 705 C CA . GLN A 1 94 ? -19.225 0.080 3.350 1.00 85.25 94 GLN A CA 1
ATOM 706 C C . GLN A 1 94 ? -20.173 -0.345 4.472 1.00 85.25 94 GLN A C 1
ATOM 708 O O . GLN A 1 94 ? -21.383 -0.147 4.372 1.00 85.25 94 GLN A O 1
ATOM 713 N N . GLY A 1 95 ? -19.609 -0.875 5.560 1.00 85.38 95 GLY A N 1
ATOM 714 C CA . GLY A 1 95 ? -20.357 -1.312 6.738 1.00 85.38 95 GLY A CA 1
ATOM 715 C C . GLY A 1 95 ? -20.758 -0.180 7.686 1.00 85.38 95 GLY A C 1
ATOM 716 O O . GLY A 1 95 ? -21.509 -0.421 8.626 1.00 85.38 95 GLY A O 1
ATOM 717 N N . ARG A 1 96 ? -20.268 1.051 7.460 1.00 88.06 96 ARG A N 1
ATOM 718 C CA . ARG A 1 96 ? -20.456 2.226 8.338 1.00 88.06 96 ARG A CA 1
ATOM 719 C C . ARG A 1 96 ? -20.133 1.913 9.802 1.00 88.06 96 ARG A C 1
ATOM 721 O O . ARG A 1 96 ? -20.878 2.252 10.721 1.00 88.06 96 ARG A O 1
ATOM 728 N N . GLN A 1 97 ? -19.000 1.257 10.003 1.00 91.25 97 GLN A N 1
ATOM 729 C CA . GLN A 1 97 ? -18.550 0.754 11.297 1.00 91.25 97 GLN A CA 1
ATOM 730 C C . GLN A 1 97 ? -17.056 1.027 11.484 1.00 91.25 97 GLN A C 1
ATOM 732 O O . GLN A 1 97 ? -16.331 1.278 10.524 1.00 91.25 97 GLN A O 1
ATOM 737 N N . ALA A 1 98 ? -16.590 0.993 12.727 1.00 92.00 98 ALA A N 1
ATOM 738 C CA . ALA A 1 98 ? -15.174 1.034 13.058 1.00 92.00 98 ALA A CA 1
ATOM 739 C C . ALA A 1 98 ? -14.653 -0.397 13.250 1.00 92.00 98 ALA A C 1
ATOM 741 O O . ALA A 1 98 ? -15.158 -1.142 14.086 1.00 92.00 98 ALA A O 1
ATOM 742 N N . LEU A 1 99 ? -13.630 -0.778 12.498 1.00 92.38 99 LEU A N 1
ATOM 743 C CA . LEU A 1 99 ? -12.919 -2.043 12.625 1.00 92.38 99 LEU A CA 1
ATOM 744 C C . LEU A 1 99 ? -11.839 -1.915 13.695 1.00 92.38 99 LEU A C 1
ATOM 746 O O . LEU A 1 99 ? -11.028 -0.993 13.647 1.00 92.38 99 LEU A O 1
ATOM 750 N N . LEU A 1 100 ? -11.806 -2.852 14.636 1.00 92.75 100 LEU A N 1
ATOM 751 C CA . LEU A 1 100 ? -10.694 -3.044 15.559 1.00 92.75 100 LEU A CA 1
ATOM 752 C C . LEU A 1 100 ? -9.666 -3.954 14.905 1.00 92.75 100 LEU A C 1
ATOM 754 O O . LEU A 1 100 ? -10.004 -5.062 14.479 1.00 92.75 100 LEU A O 1
ATOM 758 N N . ILE A 1 101 ? -8.426 -3.486 14.831 1.00 91.81 101 ILE A N 1
ATOM 759 C CA . ILE A 1 101 ? -7.344 -4.197 14.160 1.00 91.81 101 ILE A CA 1
ATOM 760 C C . ILE A 1 101 ? -6.300 -4.621 15.185 1.00 91.81 101 ILE A C 1
ATOM 762 O O . ILE A 1 101 ? -5.816 -3.807 15.965 1.00 91.81 101 ILE A O 1
ATOM 766 N N . SER A 1 102 ? -5.935 -5.901 15.147 1.00 90.38 102 SER A N 1
ATOM 767 C CA . SER A 1 102 ? -4.702 -6.386 15.764 1.00 90.38 102 SER A CA 1
ATOM 768 C C . SER A 1 102 ? -3.595 -6.270 14.728 1.00 90.38 102 SER A C 1
ATOM 770 O O . SER A 1 102 ? -3.601 -6.985 13.723 1.00 90.38 102 SER A O 1
ATOM 772 N N . HIS A 1 103 ? -2.664 -5.337 14.933 1.00 89.38 103 HIS A N 1
ATOM 773 C CA . HIS A 1 103 ? -1.581 -5.111 13.978 1.00 89.38 103 HIS A CA 1
ATOM 774 C C . HIS A 1 103 ? -0.562 -6.245 13.980 1.00 89.38 103 HIS A C 1
ATOM 776 O O . HIS A 1 103 ? -0.081 -6.604 12.907 1.00 89.38 103 HIS A O 1
ATOM 782 N N . ALA A 1 104 ? -0.304 -6.849 15.143 1.00 85.62 104 ALA A N 1
ATOM 783 C CA . ALA A 1 104 ? 0.570 -8.011 15.271 1.00 85.62 104 ALA A CA 1
ATOM 784 C C . ALA A 1 104 ? 0.045 -9.223 14.483 1.00 85.62 104 ALA A C 1
ATOM 786 O O . ALA A 1 104 ? 0.810 -9.902 13.807 1.00 85.62 104 ALA A O 1
ATOM 787 N N . GLU A 1 105 ? -1.267 -9.468 14.527 1.00 86.00 105 GLU A N 1
ATOM 788 C CA . GLU A 1 105 ? -1.901 -10.586 13.814 1.00 86.00 105 GLU A CA 1
ATOM 789 C C . GLU A 1 105 ? -2.386 -10.208 12.405 1.00 86.00 105 GLU A C 1
ATOM 791 O O . GLU A 1 105 ? -2.933 -11.055 11.700 1.00 86.00 105 GLU A O 1
ATOM 796 N N . GLN A 1 106 ? -2.237 -8.939 12.008 1.00 87.25 106 GLN A N 1
ATOM 797 C CA . GLN A 1 106 ? -2.671 -8.398 10.715 1.00 87.25 106 GLN A CA 1
ATOM 798 C C . GLN A 1 106 ? -4.134 -8.744 10.365 1.00 87.25 106 GLN A C 1
ATOM 800 O O . GLN A 1 106 ? -4.470 -8.994 9.207 1.00 87.25 106 GLN A O 1
ATOM 805 N N . ARG A 1 107 ? -5.027 -8.744 11.367 1.00 89.88 107 ARG A N 1
ATOM 806 C CA . ARG A 1 107 ? -6.443 -9.119 11.206 1.00 89.88 107 ARG A CA 1
ATOM 807 C C . ARG A 1 107 ? -7.398 -8.201 11.958 1.00 89.88 107 ARG A C 1
ATOM 809 O O . ARG A 1 107 ? -7.040 -7.578 12.959 1.00 89.88 107 ARG A O 1
ATOM 816 N N . CYS A 1 108 ? -8.647 -8.179 11.500 1.00 91.44 108 CYS A N 1
ATOM 817 C CA . CYS A 1 108 ? -9.738 -7.557 12.237 1.00 91.44 108 CYS A CA 1
ATOM 818 C C . CYS A 1 108 ? -10.162 -8.459 13.407 1.00 91.44 108 CYS A C 1
ATOM 820 O O . CYS A 1 108 ? -10.497 -9.626 13.210 1.00 91.44 108 CYS A O 1
ATOM 822 N N . THR A 1 109 ? -10.133 -7.922 14.626 1.00 91.44 109 THR A N 1
ATOM 823 C CA . THR A 1 109 ? -10.521 -8.636 15.855 1.00 91.44 109 THR A CA 1
ATOM 824 C C . THR A 1 109 ? -11.958 -8.352 16.276 1.00 91.44 109 THR A C 1
ATOM 826 O O . THR A 1 109 ? -12.539 -9.118 17.041 1.00 91.44 109 THR A O 1
ATOM 829 N N . GLY A 1 110 ? -12.557 -7.274 15.772 1.00 90.19 110 GLY A N 1
ATOM 830 C CA . GLY A 1 110 ? -13.939 -6.931 16.074 1.00 90.19 110 GLY A CA 1
ATOM 831 C C . GLY A 1 110 ? -14.410 -5.668 15.372 1.00 90.19 110 GLY A C 1
ATOM 832 O O . GLY A 1 110 ? -13.641 -4.969 14.717 1.00 90.19 110 GLY A O 1
ATOM 833 N N . VAL A 1 111 ? -15.693 -5.365 15.545 1.00 92.75 111 VAL A N 1
ATOM 834 C CA . VAL A 1 111 ? -16.345 -4.179 14.985 1.00 92.75 111 VAL A CA 1
ATOM 835 C C . VAL A 1 111 ? -16.993 -3.358 16.097 1.00 92.75 111 VAL A C 1
ATOM 837 O O . VAL A 1 111 ? -17.446 -3.897 17.108 1.00 92.75 111 VAL A O 1
ATOM 840 N N . LYS A 1 112 ? -17.014 -2.040 15.927 1.00 91.69 112 LYS A N 1
ATOM 841 C CA . LYS A 1 112 ? -17.622 -1.062 16.833 1.00 91.69 112 LYS A CA 1
ATOM 842 C C . LYS A 1 112 ? -18.480 -0.085 16.036 1.00 91.69 112 LYS A C 1
ATOM 844 O O . LYS A 1 112 ? -18.212 0.179 14.867 1.00 91.69 112 LYS A O 1
ATOM 849 N N . ALA A 1 113 ? -19.496 0.478 16.683 1.00 89.62 113 ALA A N 1
ATOM 850 C CA . ALA A 1 113 ? -20.271 1.564 16.095 1.00 89.62 113 ALA A CA 1
ATOM 851 C C . ALA A 1 113 ? -19.388 2.807 15.890 1.00 89.62 113 ALA A C 1
ATOM 853 O O . ALA A 1 113 ? -18.507 3.086 16.707 1.00 89.62 113 ALA A O 1
ATOM 854 N N . LEU A 1 114 ? -19.638 3.545 14.806 1.00 86.69 114 LEU A N 1
ATOM 855 C CA . LEU A 1 114 ? -18.982 4.828 14.563 1.00 86.69 114 LEU A CA 1
ATOM 856 C C . LEU A 1 114 ? -19.448 5.876 15.570 1.00 86.69 114 LEU A C 1
ATOM 858 O O . LEU A 1 114 ? -20.600 5.877 16.010 1.00 86.69 114 LEU A O 1
ATOM 862 N N . ASP A 1 115 ? -18.556 6.805 15.898 1.00 86.25 115 ASP A N 1
ATOM 863 C CA . ASP A 1 115 ? -18.942 8.000 16.630 1.00 86.25 115 ASP A CA 1
ATOM 864 C C . ASP A 1 115 ? -19.862 8.888 15.771 1.00 86.25 115 ASP A C 1
ATOM 866 O O . ASP A 1 115 ? -19.820 8.881 14.535 1.00 86.25 115 ASP A O 1
ATOM 870 N N . ALA A 1 116 ? -20.718 9.665 16.437 1.00 82.56 116 ALA A N 1
ATOM 871 C CA . ALA A 1 116 ? -21.733 10.471 15.764 1.00 82.56 116 ALA A CA 1
ATOM 872 C C . ALA A 1 116 ? -21.134 11.520 14.808 1.00 82.56 116 ALA A C 1
ATOM 874 O O . ALA A 1 116 ? -21.745 11.827 13.785 1.00 82.56 116 ALA A O 1
ATOM 875 N N . ALA A 1 117 ? -19.943 12.050 15.110 1.00 81.12 117 ALA A N 1
ATOM 876 C CA . ALA A 1 117 ? -19.296 13.069 14.289 1.00 81.12 117 ALA A CA 1
ATOM 877 C C . ALA A 1 117 ? -18.742 12.475 12.986 1.00 81.12 117 ALA A C 1
ATOM 879 O O . ALA A 1 117 ? -19.008 13.009 11.908 1.00 81.12 117 ALA A O 1
ATOM 880 N N . THR A 1 118 ? -18.038 11.345 13.069 1.00 79.69 118 THR A N 1
ATOM 881 C CA . THR A 1 118 ? -17.523 10.618 11.901 1.00 79.69 118 THR A CA 1
ATOM 882 C C . THR A 1 118 ? -18.663 10.102 11.030 1.00 79.69 118 THR A C 1
ATOM 884 O O . THR A 1 118 ? -18.610 10.241 9.809 1.00 79.69 118 THR A O 1
ATOM 887 N N . SER A 1 119 ? -19.728 9.573 11.641 1.00 81.31 119 SER A N 1
ATOM 888 C CA . SER A 1 119 ? -20.915 9.112 10.913 1.00 81.31 119 SER A CA 1
ATOM 889 C C . SER A 1 119 ? -21.562 10.243 10.099 1.00 81.31 119 SER A C 1
ATOM 891 O O . SER A 1 119 ? -21.763 10.102 8.891 1.00 81.31 119 SER A O 1
ATOM 893 N N . ALA A 1 120 ? -21.778 11.411 10.717 1.00 79.75 120 ALA A N 1
ATOM 894 C CA . ALA A 1 120 ? -22.340 12.581 10.039 1.00 79.75 120 ALA A CA 1
ATOM 895 C C . ALA A 1 120 ? -21.428 13.120 8.920 1.00 79.75 120 ALA A C 1
ATOM 897 O O . ALA A 1 120 ? -21.909 13.528 7.862 1.00 79.75 120 ALA A O 1
ATOM 898 N N . ALA A 1 121 ? -20.105 13.099 9.122 1.00 77.31 121 ALA A N 1
ATOM 899 C CA . ALA A 1 121 ? -19.144 13.525 8.105 1.00 77.31 121 ALA A CA 1
ATOM 900 C C . ALA A 1 121 ? -19.148 12.614 6.865 1.00 77.31 121 ALA A C 1
ATOM 902 O O . ALA A 1 121 ? -18.932 13.104 5.754 1.00 77.31 121 ALA A O 1
ATOM 903 N N . CYS A 1 122 ? -19.402 11.313 7.047 1.00 78.88 122 CYS A N 1
ATOM 904 C CA . CYS A 1 122 ? -19.492 10.347 5.952 1.00 78.88 122 CYS A CA 1
ATOM 905 C C . CYS A 1 122 ? -20.811 10.471 5.177 1.00 78.88 122 CYS A C 1
ATOM 907 O O . CYS A 1 122 ? -20.823 10.361 3.950 1.00 78.88 122 CYS A O 1
ATOM 909 N N . GLU A 1 123 ? -21.919 10.743 5.872 1.00 80.50 123 GLU A N 1
ATOM 910 C CA . GLU A 1 123 ? -23.260 10.769 5.278 1.00 80.50 123 GLU A CA 1
ATOM 911 C C . GLU A 1 123 ? -23.383 11.780 4.127 1.00 80.50 123 GLU A C 1
ATOM 913 O O . GLU A 1 123 ? -23.908 11.452 3.062 1.00 80.50 123 GLU A O 1
ATOM 918 N N . GLY A 1 124 ? -22.823 12.982 4.289 1.00 73.44 124 GLY A N 1
ATOM 919 C CA . GLY A 1 124 ? -22.916 14.032 3.269 1.00 73.44 124 GLY A CA 1
ATOM 920 C C . GLY A 1 124 ? -22.134 13.752 1.975 1.00 73.44 124 GLY A C 1
ATOM 921 O O . GLY A 1 124 ? -22.437 14.354 0.946 1.00 73.44 124 GLY A O 1
ATOM 922 N N . ALA A 1 125 ? -21.168 12.828 1.994 1.00 75.81 125 ALA A N 1
ATOM 923 C CA . ALA A 1 125 ? -20.376 12.432 0.825 1.00 75.81 125 ALA A CA 1
ATOM 924 C C . ALA A 1 125 ? -20.758 11.041 0.276 1.00 75.81 125 ALA A C 1
ATOM 926 O O . ALA A 1 125 ? -20.211 10.605 -0.741 1.00 75.81 125 ALA A O 1
ATOM 927 N N . GLU A 1 126 ? -21.711 10.343 0.908 1.00 82.00 126 GLU A N 1
ATOM 928 C CA . GLU A 1 126 ? -21.995 8.928 0.639 1.00 82.00 126 GLU A CA 1
ATOM 929 C C . GLU A 1 126 ? -22.457 8.670 -0.796 1.00 82.00 126 GLU A C 1
ATOM 931 O O . GLU A 1 126 ? -22.052 7.688 -1.412 1.00 82.00 126 GLU A O 1
ATOM 936 N N . ARG A 1 127 ? -23.260 9.573 -1.373 1.00 82.50 127 ARG A N 1
ATOM 937 C CA . ARG A 1 127 ? -23.731 9.430 -2.759 1.00 82.50 127 ARG A CA 1
ATOM 938 C C . ARG A 1 127 ? -22.564 9.378 -3.748 1.00 82.50 127 ARG A C 1
ATOM 940 O O . ARG A 1 127 ? -22.544 8.530 -4.639 1.00 82.50 127 ARG A O 1
ATOM 947 N N . VAL A 1 128 ? -21.604 10.290 -3.597 1.00 73.19 128 VAL A N 1
ATOM 948 C CA . VAL A 1 128 ? -20.434 10.376 -4.481 1.00 73.19 128 VAL A CA 1
ATOM 949 C C . VAL A 1 128 ? -19.491 9.207 -4.206 1.00 73.19 128 VAL A C 1
ATOM 951 O O . VAL A 1 128 ? -19.058 8.536 -5.142 1.00 73.19 128 VAL A O 1
ATOM 954 N N . ARG A 1 129 ? -19.246 8.899 -2.927 1.00 83.69 129 ARG A N 1
ATOM 955 C CA . ARG A 1 129 ? -18.427 7.761 -2.495 1.00 83.69 129 ARG A CA 1
ATOM 956 C C . ARG A 1 129 ? -18.942 6.438 -3.062 1.00 83.69 129 ARG A C 1
ATOM 958 O O . ARG A 1 129 ? -18.159 5.698 -3.647 1.00 83.69 129 ARG A O 1
ATOM 965 N N . ALA A 1 130 ? -20.239 6.150 -2.942 1.00 83.69 130 ALA A N 1
ATOM 966 C CA . ALA A 1 130 ? -20.849 4.923 -3.450 1.00 83.69 130 ALA A CA 1
ATOM 967 C C . ALA A 1 130 ? -20.740 4.812 -4.980 1.00 83.69 130 ALA A C 1
ATOM 969 O O . ALA A 1 130 ? -20.422 3.741 -5.498 1.00 83.69 130 ALA A O 1
ATOM 970 N N . SER A 1 131 ? -20.935 5.924 -5.699 1.00 81.25 131 SER A N 1
ATOM 971 C CA . SER A 1 131 ? -20.774 5.978 -7.157 1.00 81.25 131 SER A CA 1
ATOM 972 C C . SER A 1 131 ? -19.338 5.668 -7.592 1.00 81.25 131 SER A C 1
ATOM 974 O O . SER A 1 131 ? -19.129 4.855 -8.492 1.00 81.25 131 SER A O 1
ATOM 976 N N . VAL A 1 132 ? -18.344 6.289 -6.948 1.00 77.94 132 VAL A N 1
ATOM 977 C CA . VAL A 1 132 ? -16.917 6.045 -7.224 1.00 77.94 132 VAL A CA 1
ATOM 978 C C . VAL A 1 132 ? -16.531 4.616 -6.843 1.00 77.94 132 VAL A C 1
ATOM 980 O O . VAL A 1 132 ? -15.870 3.930 -7.617 1.00 77.94 132 VAL A O 1
ATOM 983 N N . HIS A 1 133 ? -17.001 4.131 -5.694 1.00 83.38 133 HIS A N 1
ATOM 984 C CA . HIS A 1 133 ? -16.717 2.785 -5.211 1.00 83.38 133 HIS A CA 1
ATOM 985 C C . HIS A 1 133 ? -17.233 1.703 -6.165 1.00 83.38 133 HIS A C 1
ATOM 987 O O . HIS A 1 133 ? -16.499 0.773 -6.498 1.00 83.38 133 HIS A O 1
ATOM 993 N N . ALA A 1 134 ? -18.472 1.832 -6.647 1.00 85.38 134 ALA A N 1
ATOM 994 C CA . ALA A 1 134 ? -19.051 0.885 -7.596 1.00 85.38 134 ALA A CA 1
ATOM 995 C C . ALA A 1 134 ? -18.296 0.881 -8.934 1.00 85.38 134 ALA A C 1
ATOM 997 O O . ALA A 1 134 ? -18.043 -0.183 -9.502 1.00 85.38 134 ALA A O 1
ATOM 998 N N . ALA A 1 135 ? -17.908 2.061 -9.426 1.00 81.19 135 ALA A N 1
ATOM 999 C CA . ALA A 1 135 ? -17.161 2.198 -10.670 1.00 81.19 135 ALA A CA 1
ATOM 1000 C C . ALA A 1 135 ? -15.744 1.598 -10.550 1.00 81.19 135 ALA A C 1
ATOM 1002 O O . ALA A 1 135 ? -15.354 0.775 -11.380 1.00 81.19 135 ALA A O 1
ATOM 1003 N N . MET A 1 136 ? -15.017 1.914 -9.473 1.00 80.19 136 MET A N 1
ATOM 1004 C CA . MET A 1 136 ? -13.675 1.377 -9.220 1.00 80.19 136 MET A CA 1
ATOM 1005 C C . MET A 1 136 ? -13.674 -0.118 -8.905 1.00 80.19 136 MET A C 1
ATOM 1007 O O . MET A 1 136 ? -12.746 -0.812 -9.300 1.00 80.19 136 MET A O 1
ATOM 1011 N N . SER A 1 137 ? -14.713 -0.644 -8.254 1.00 84.75 137 SER A N 1
ATOM 1012 C CA . SER A 1 137 ? -14.833 -2.088 -8.006 1.00 84.75 137 SER A CA 1
ATOM 1013 C C . SER A 1 137 ? -15.004 -2.873 -9.307 1.00 84.75 137 SER A C 1
ATOM 1015 O O . SER A 1 137 ? -14.407 -3.933 -9.469 1.00 84.75 137 SER A O 1
ATOM 1017 N N . ARG A 1 138 ? -15.768 -2.336 -10.270 1.00 86.81 138 ARG A N 1
ATOM 1018 C CA . ARG A 1 138 ? -15.890 -2.926 -11.615 1.00 86.81 138 ARG A CA 1
ATOM 1019 C C . ARG A 1 138 ? -14.572 -2.863 -12.379 1.00 86.81 138 ARG A C 1
ATOM 1021 O O . ARG A 1 138 ? -14.179 -3.856 -12.979 1.00 86.81 138 ARG A O 1
ATOM 1028 N N . TYR A 1 139 ? -13.891 -1.718 -12.325 1.00 81.56 139 TYR A N 1
ATOM 1029 C CA . TYR A 1 139 ? -12.564 -1.556 -12.918 1.00 81.56 139 TYR A CA 1
ATOM 1030 C C . TYR A 1 139 ? -11.557 -2.562 -12.348 1.00 81.56 139 TYR A C 1
ATOM 1032 O O . TYR A 1 139 ? -10.888 -3.262 -13.104 1.00 81.56 139 TYR A O 1
ATOM 1040 N N . ALA A 1 140 ? -11.496 -2.680 -11.020 1.00 80.12 140 ALA A N 1
ATOM 1041 C CA . ALA A 1 140 ? -10.615 -3.612 -10.335 1.00 80.12 140 ALA A CA 1
ATOM 1042 C C . ALA A 1 140 ? -10.926 -5.065 -10.717 1.00 80.12 140 ALA A C 1
ATOM 1044 O O . ALA A 1 140 ? -10.011 -5.807 -11.045 1.00 80.12 140 ALA A O 1
ATOM 1045 N N . ALA A 1 141 ? -12.201 -5.458 -10.765 1.00 83.81 141 ALA A N 1
ATOM 1046 C CA . ALA A 1 141 ? -12.586 -6.808 -11.173 1.00 83.81 141 ALA A CA 1
ATOM 1047 C C . ALA A 1 141 ? -12.157 -7.160 -12.613 1.00 83.81 141 ALA A C 1
ATOM 1049 O O . ALA A 1 141 ? -11.819 -8.311 -12.873 1.00 83.81 141 ALA A O 1
ATOM 1050 N N . ASP A 1 142 ? -12.153 -6.187 -13.532 1.00 83.19 142 ASP A N 1
ATOM 1051 C CA . ASP A 1 142 ? -11.755 -6.391 -14.933 1.00 83.19 142 ASP A CA 1
ATOM 1052 C C . ASP A 1 142 ? -10.229 -6.351 -15.129 1.00 83.19 142 ASP A C 1
ATOM 1054 O O . ASP A 1 142 ? -9.649 -7.226 -15.772 1.00 83.19 142 ASP A O 1
ATOM 1058 N N . LYS A 1 143 ? -9.552 -5.336 -14.575 1.00 77.94 143 LYS A N 1
ATOM 1059 C CA . LYS A 1 143 ? -8.125 -5.074 -14.842 1.00 77.94 143 LYS A CA 1
ATOM 1060 C C . LYS A 1 143 ? -7.171 -5.640 -13.794 1.00 77.94 143 LYS A C 1
ATOM 1062 O O . LYS A 1 143 ? -6.001 -5.869 -14.095 1.00 77.94 143 LYS A O 1
ATOM 1067 N N . LEU A 1 144 ? -7.634 -5.850 -12.562 1.00 74.75 144 LEU A N 1
ATOM 1068 C CA . LEU A 1 144 ? -6.802 -6.168 -11.399 1.00 74.75 144 LEU A CA 1
ATOM 1069 C C . LEU A 1 144 ? -7.424 -7.305 -10.562 1.00 74.75 144 LEU A C 1
ATOM 1071 O O . LEU A 1 144 ? -7.963 -7.051 -9.482 1.00 74.75 144 LEU A O 1
ATOM 1075 N N . PRO A 1 145 ? -7.313 -8.573 -11.002 1.00 73.00 145 PRO A N 1
ATOM 1076 C CA . PRO A 1 145 ? -7.874 -9.695 -10.253 1.00 73.00 145 PRO A CA 1
ATOM 1077 C C . PRO A 1 145 ? -7.301 -9.749 -8.827 1.00 73.00 145 PRO A C 1
ATOM 1079 O O . PRO A 1 145 ? -6.108 -9.520 -8.618 1.00 73.00 145 PRO A O 1
ATOM 1082 N N . ASP A 1 146 ? -8.150 -10.029 -7.840 1.00 74.62 146 ASP A N 1
ATOM 1083 C CA . ASP A 1 146 ? -7.831 -10.041 -6.400 1.00 74.62 146 ASP A CA 1
ATOM 1084 C C . ASP A 1 146 ? -7.487 -8.675 -5.769 1.00 74.62 146 ASP A C 1
ATOM 1086 O O . ASP A 1 146 ? -7.048 -8.615 -4.617 1.00 74.62 146 ASP A O 1
ATOM 1090 N N . ALA A 1 147 ? -7.672 -7.557 -6.480 1.00 78.62 147 ALA A N 1
ATOM 1091 C CA . ALA A 1 147 ? -7.524 -6.236 -5.873 1.00 78.62 147 ALA A CA 1
ATOM 1092 C C . ALA A 1 147 ? -8.668 -5.930 -4.899 1.00 78.62 147 ALA A C 1
ATOM 1094 O O . ALA A 1 147 ? -9.830 -6.255 -5.133 1.00 78.62 147 ALA A O 1
ATOM 1095 N N . THR A 1 148 ? -8.328 -5.254 -3.804 1.00 83.06 148 THR A N 1
ATOM 1096 C CA . THR A 1 148 ? -9.297 -4.735 -2.840 1.00 83.06 148 THR A CA 1
ATOM 1097 C C . THR A 1 148 ? -9.465 -3.236 -3.074 1.00 83.06 148 THR A C 1
ATOM 1099 O O . THR A 1 148 ? -8.493 -2.498 -3.241 1.00 83.06 148 THR A O 1
ATOM 1102 N N . VAL A 1 149 ? -10.710 -2.768 -3.095 1.00 83.38 149 VAL A N 1
ATOM 1103 C CA . VAL A 1 149 ? -11.041 -1.349 -3.269 1.00 83.38 149 VAL A CA 1
ATOM 1104 C C . VAL A 1 149 ? -11.653 -0.838 -1.975 1.00 83.38 149 VAL A C 1
ATOM 1106 O O . VAL A 1 149 ? -12.559 -1.451 -1.417 1.00 83.38 149 VAL A O 1
ATOM 1109 N N . THR A 1 150 ? -11.188 0.305 -1.484 1.00 84.06 150 THR A N 1
ATOM 1110 C CA . THR A 1 150 ? -11.785 0.976 -0.328 1.00 84.06 150 THR A CA 1
ATOM 1111 C C . THR A 1 150 ? -11.913 2.461 -0.620 1.00 84.06 150 THR A C 1
ATOM 1113 O O . THR A 1 150 ? -10.938 3.158 -0.870 1.00 84.06 150 THR A O 1
ATOM 1116 N N . THR A 1 151 ? -13.145 2.960 -0.609 1.00 82.50 151 THR A N 1
ATOM 1117 C CA . THR A 1 151 ? -13.438 4.352 -0.959 1.00 82.50 151 THR A CA 1
ATOM 1118 C C . THR A 1 151 ? -14.012 5.057 0.250 1.00 82.50 151 THR A C 1
ATOM 1120 O O . THR A 1 151 ? -15.087 4.680 0.716 1.00 82.50 151 THR A O 1
ATOM 1123 N N . TYR A 1 152 ? -13.311 6.081 0.717 1.00 82.44 152 TYR A N 1
ATOM 1124 C CA . TYR A 1 152 ? -13.713 6.961 1.802 1.00 82.44 152 TYR A CA 1
ATOM 1125 C C . TYR A 1 152 ? -14.383 8.219 1.250 1.00 82.44 152 TYR A C 1
ATOM 1127 O O . TYR A 1 152 ? -14.035 8.718 0.179 1.00 82.44 152 TYR A O 1
ATOM 1135 N N . GLY A 1 153 ? -15.358 8.745 1.982 1.00 79.12 153 GLY A N 1
ATOM 1136 C CA . GLY A 1 153 ? -16.032 9.993 1.647 1.00 79.12 153 GLY A CA 1
ATOM 1137 C C . GLY A 1 153 ? -16.208 10.813 2.908 1.00 79.12 153 GLY A C 1
ATOM 1138 O O . GLY A 1 153 ? -16.767 10.312 3.876 1.00 79.12 153 GLY A O 1
ATOM 1139 N N . PHE A 1 154 ? -15.739 12.058 2.893 1.00 77.25 154 PHE A N 1
ATOM 1140 C CA . PHE A 1 154 ? -15.844 12.970 4.023 1.00 77.25 154 PHE A CA 1
ATOM 1141 C C . PHE A 1 154 ? -16.280 14.358 3.556 1.00 77.25 154 PHE A C 1
ATOM 1143 O O . PHE A 1 154 ? -15.767 14.909 2.580 1.00 77.25 154 PHE A O 1
ATOM 1150 N N . VAL A 1 155 ? -17.188 14.986 4.297 1.00 71.81 155 VAL A N 1
ATOM 1151 C CA . VAL A 1 155 ? -17.470 16.415 4.137 1.00 71.81 155 VAL A CA 1
ATOM 1152 C C . VAL A 1 155 ? -16.510 17.207 5.022 1.00 71.81 155 VAL A C 1
ATOM 1154 O O . VAL A 1 155 ? -16.588 17.140 6.248 1.00 71.81 155 VAL A O 1
ATOM 1157 N N . ARG A 1 156 ? -15.596 17.982 4.423 1.00 65.88 156 ARG A N 1
ATOM 1158 C CA . ARG A 1 156 ? -14.705 18.879 5.174 1.00 65.88 156 ARG A CA 1
ATOM 1159 C C . ARG A 1 156 ? -15.292 20.288 5.235 1.00 65.88 156 ARG A C 1
ATOM 1161 O O . ARG A 1 156 ? -15.490 20.956 4.219 1.00 65.88 156 ARG A O 1
ATOM 1168 N N . GLY A 1 157 ? -15.499 20.793 6.450 1.00 49.53 157 GLY A N 1
ATOM 1169 C CA . GLY A 1 157 ? -15.758 22.214 6.678 1.00 49.53 157 GLY A CA 1
ATOM 1170 C C . GLY A 1 157 ? -14.472 23.026 6.497 1.00 49.53 157 GLY A C 1
ATOM 1171 O O . GLY A 1 157 ? -13.560 22.912 7.309 1.00 49.53 157 GLY A O 1
ATOM 1172 N N . GLY A 1 158 ? -14.371 23.850 5.448 1.00 41.84 158 GLY A N 1
ATOM 1173 C CA . GLY A 1 158 ? -13.177 24.664 5.185 1.00 41.84 158 GLY A CA 1
ATOM 1174 C C . GLY A 1 158 ? -13.491 26.092 4.735 1.00 41.84 158 GLY A C 1
ATOM 1175 O O . GLY A 1 158 ? -14.165 26.296 3.728 1.00 41.84 158 GLY A O 1
ATOM 1176 N N . LYS A 1 159 ? -12.955 27.087 5.465 1.00 32.62 159 LYS A N 1
ATOM 1177 C CA . LYS A 1 159 ? -12.873 28.500 5.045 1.00 32.62 159 LYS A CA 1
ATOM 1178 C C . LYS A 1 159 ? -12.077 28.622 3.737 1.00 32.62 159 LYS A C 1
ATOM 1180 O O . LYS A 1 159 ? -11.059 27.964 3.542 1.00 32.62 159 LYS A O 1
ATOM 1185 N N . GLN A 1 160 ? -12.550 29.499 2.859 1.00 32.69 160 GLN A N 1
ATOM 1186 C CA . GLN A 1 160 ? -12.060 29.707 1.498 1.00 32.69 160 GLN A CA 1
ATOM 1187 C C . GLN A 1 160 ? -10.613 30.242 1.464 1.00 32.69 160 GLN A C 1
ATOM 1189 O O . GLN A 1 160 ? -10.314 31.262 2.082 1.00 32.69 160 GLN A O 1
ATOM 1194 N N . ARG A 1 161 ? -9.738 29.624 0.659 1.00 26.91 161 ARG A N 1
ATOM 1195 C CA . ARG A 1 161 ? -8.622 30.329 0.009 1.00 26.91 161 ARG A CA 1
ATOM 1196 C C . ARG A 1 161 ? -9.086 30.674 -1.403 1.00 26.91 161 ARG A C 1
ATOM 1198 O O . ARG A 1 161 ? -9.313 29.785 -2.216 1.00 26.91 161 ARG A O 1
ATOM 1205 N N . VAL A 1 162 ? -9.312 31.960 -1.657 1.00 25.69 162 VAL A N 1
ATOM 1206 C CA . VAL A 1 162 ? -9.647 32.472 -2.989 1.00 25.69 162 VAL A CA 1
ATOM 1207 C C . VAL A 1 162 ? -8.361 32.488 -3.811 1.00 25.69 162 VAL A C 1
ATOM 1209 O O . VAL A 1 162 ? -7.541 33.388 -3.654 1.00 25.69 162 VAL A O 1
ATOM 1212 N N . CYS A 1 163 ? -8.175 31.512 -4.694 1.00 22.66 163 CYS A N 1
ATOM 1213 C CA . CYS A 1 163 ? -7.191 31.628 -5.763 1.00 22.66 163 CYS A CA 1
ATOM 1214 C C . CYS A 1 163 ? -7.812 32.494 -6.865 1.00 22.66 163 CYS A C 1
ATOM 1216 O O . CYS A 1 163 ? -8.643 32.028 -7.640 1.00 22.66 163 CYS A O 1
ATOM 1218 N N . ARG A 1 164 ? -7.464 33.788 -6.902 1.00 22.80 164 ARG A N 1
ATOM 1219 C CA . ARG A 1 164 ? -7.792 34.656 -8.041 1.00 22.80 164 ARG A CA 1
ATOM 1220 C C . ARG A 1 164 ? -6.888 34.260 -9.208 1.00 22.80 164 ARG A C 1
ATOM 1222 O O . ARG A 1 164 ? -5.722 34.639 -9.226 1.00 22.80 164 ARG A O 1
ATOM 1229 N N . SER A 1 165 ? -7.407 33.529 -10.189 1.00 26.23 165 SER A N 1
ATOM 1230 C CA . SER A 1 165 ? -6.783 33.502 -11.512 1.00 26.23 165 SER A CA 1
ATOM 1231 C C . SER A 1 165 ? -6.955 34.886 -12.142 1.00 26.23 165 SER A C 1
ATOM 1233 O O . SER A 1 165 ? -8.074 35.390 -12.250 1.00 26.23 165 SER A O 1
ATOM 1235 N N . ARG A 1 166 ? -5.839 35.521 -12.506 1.00 24.72 166 ARG A N 1
ATOM 1236 C CA . ARG A 1 166 ? -5.775 36.821 -13.182 1.00 24.72 166 ARG A CA 1
ATOM 1237 C C . ARG A 1 166 ? -6.471 36.716 -14.545 1.00 24.72 166 ARG A C 1
ATOM 1239 O O . ARG A 1 166 ? -5.867 36.262 -15.508 1.00 24.72 166 ARG A O 1
ATOM 1246 N N . ALA A 1 167 ? -7.743 37.102 -14.612 1.00 26.44 167 ALA A N 1
ATOM 1247 C CA . ALA A 1 167 ? -8.419 37.372 -15.874 1.00 26.44 167 ALA A CA 1
ATOM 1248 C C . ALA A 1 167 ? -7.969 38.750 -16.376 1.00 26.44 167 ALA A C 1
ATOM 1250 O O . ALA A 1 167 ? -7.922 39.710 -15.604 1.00 26.44 167 ALA A O 1
ATOM 1251 N N . ALA A 1 168 ? -7.583 38.815 -17.648 1.00 28.33 168 ALA A N 1
ATOM 1252 C CA . ALA A 1 168 ? -7.255 40.048 -18.346 1.00 28.33 168 ALA A CA 1
ATOM 1253 C C . ALA A 1 168 ? -8.440 41.035 -18.314 1.00 28.33 168 ALA A C 1
ATOM 1255 O O . ALA A 1 168 ? -9.602 40.632 -18.354 1.00 28.33 168 ALA A O 1
ATOM 1256 N N . GLU A 1 169 ? -8.122 42.323 -18.201 1.00 28.20 169 GLU A N 1
ATOM 1257 C CA . GLU A 1 169 ? -9.064 43.442 -18.127 1.00 28.20 169 GLU A CA 1
ATOM 1258 C C . GLU A 1 169 ? -9.904 43.591 -19.406 1.00 28.20 169 GLU A C 1
ATOM 1260 O O . GLU A 1 169 ? -9.346 43.584 -20.500 1.00 28.20 169 GLU A O 1
ATOM 1265 N N . ALA A 1 170 ? -11.221 43.807 -19.260 1.00 27.38 170 ALA A N 1
ATOM 1266 C CA . ALA A 1 170 ? -11.963 44.912 -19.892 1.00 27.38 170 ALA A CA 1
ATOM 1267 C C . ALA A 1 170 ? -13.476 44.887 -19.554 1.00 27.38 170 ALA A C 1
ATOM 1269 O O . ALA A 1 170 ? -14.169 43.910 -19.824 1.00 27.38 170 ALA A O 1
ATOM 1270 N N . SER A 1 171 ? -13.980 46.053 -19.120 1.00 26.30 171 SER A N 1
ATOM 1271 C CA . SER A 1 171 ? -15.366 46.566 -19.241 1.00 26.30 171 SER A CA 1
ATOM 1272 C C . SER A 1 171 ? -16.363 46.408 -18.056 1.00 26.30 171 SER A C 1
ATOM 1274 O O . SER A 1 171 ? -16.312 45.408 -17.338 1.00 26.30 171 SER A O 1
ATOM 1276 N N . PRO A 1 172 ? -17.270 47.399 -17.816 1.00 37.81 172 PRO A N 1
ATOM 1277 C CA . PRO A 1 172 ? -17.959 47.624 -16.542 1.00 37.81 172 PRO A CA 1
ATOM 1278 C C . PRO A 1 172 ? -19.462 47.269 -16.576 1.00 37.81 172 PRO A C 1
ATOM 1280 O O . PRO A 1 172 ? -20.232 47.837 -17.346 1.00 37.81 172 PRO A O 1
ATOM 1283 N N . SER A 1 173 ? -19.920 46.376 -15.694 1.00 26.70 173 SER A N 1
ATOM 1284 C CA . SER A 1 173 ? -21.349 46.205 -15.355 1.00 26.70 173 SER A CA 1
ATOM 1285 C C . SER A 1 173 ? -21.498 45.551 -13.957 1.00 26.70 173 SER A C 1
ATOM 1287 O O . SER A 1 173 ? -20.500 45.058 -13.426 1.00 26.70 173 SER A O 1
ATOM 1289 N N . PRO A 1 174 ? -22.669 45.654 -13.289 1.00 28.45 174 PRO A N 1
ATOM 1290 C CA . PRO A 1 174 ? -22.795 45.746 -11.827 1.00 28.45 174 PRO A CA 1
ATOM 1291 C C . PRO A 1 174 ? -22.498 44.425 -11.090 1.00 28.45 174 PRO A C 1
ATOM 1293 O O . PRO A 1 174 ? -22.591 43.352 -11.686 1.00 28.45 174 PRO A O 1
ATOM 1296 N N . PRO A 1 175 ? -22.152 44.472 -9.784 1.00 28.14 175 PRO A N 1
ATOM 1297 C CA . PRO A 1 175 ? -21.626 43.308 -9.075 1.00 28.14 175 PRO A CA 1
ATOM 1298 C C . PRO A 1 175 ? -22.683 42.199 -8.952 1.00 28.14 175 PRO A C 1
ATOM 1300 O O . PRO A 1 175 ? -23.823 42.483 -8.563 1.00 28.14 175 PRO A O 1
ATOM 1303 N N . PRO A 1 176 ? -22.339 40.924 -9.219 1.00 31.03 176 PRO A N 1
ATOM 1304 C CA . PRO A 1 176 ? -23.264 39.835 -8.981 1.00 31.03 176 PRO A CA 1
ATOM 1305 C C . PRO A 1 176 ? -23.450 39.621 -7.475 1.00 31.03 176 PRO A C 1
ATOM 1307 O O . PRO A 1 176 ? -22.508 39.616 -6.681 1.00 31.03 176 PRO A O 1
ATOM 1310 N N . ARG A 1 177 ? -24.724 39.461 -7.112 1.00 28.52 177 ARG A N 1
ATOM 1311 C CA . ARG A 1 177 ? -25.244 39.166 -5.776 1.00 28.52 177 ARG A CA 1
ATOM 1312 C C . ARG A 1 177 ? -24.479 38.000 -5.145 1.00 28.52 177 ARG A C 1
ATOM 1314 O O . ARG A 1 177 ? -24.314 36.950 -5.762 1.00 28.52 177 ARG A O 1
ATOM 1321 N N . SER A 1 178 ? -24.037 38.182 -3.905 1.00 26.50 178 SER A N 1
ATOM 1322 C CA . SER A 1 178 ? -23.304 37.178 -3.140 1.00 26.50 178 SER A CA 1
ATOM 1323 C C . SER A 1 178 ? -24.204 35.992 -2.779 1.00 26.50 178 SER A C 1
ATOM 1325 O O . SER A 1 178 ? -24.982 36.039 -1.829 1.00 26.50 178 SER A O 1
ATOM 1327 N N . LEU A 1 179 ? -24.069 34.894 -3.524 1.00 25.45 179 LEU A N 1
ATOM 1328 C CA . LEU A 1 179 ? -24.540 33.582 -3.093 1.00 25.45 179 LEU A CA 1
ATOM 1329 C C . LEU A 1 179 ? -23.470 32.956 -2.197 1.00 25.45 179 LEU A C 1
ATOM 1331 O O . LEU A 1 179 ? -22.369 32.625 -2.633 1.00 25.45 179 LEU A O 1
ATOM 1335 N N . ARG A 1 180 ? -23.799 32.843 -0.911 1.00 31.30 180 ARG A N 1
ATOM 1336 C CA . ARG A 1 180 ? -23.005 32.137 0.092 1.00 31.30 180 ARG A CA 1
ATOM 1337 C C . ARG A 1 180 ? -23.396 30.655 0.021 1.00 31.30 180 ARG A C 1
ATOM 1339 O O . ARG A 1 180 ? -24.509 30.320 0.408 1.00 31.30 180 ARG A O 1
ATOM 1346 N N . LEU A 1 181 ? -22.504 29.796 -0.476 1.00 29.06 181 LEU A N 1
ATOM 1347 C CA . LEU A 1 181 ? -22.655 28.334 -0.461 1.00 29.06 181 LEU A CA 1
ATOM 1348 C C . LEU A 1 181 ? -21.538 27.687 0.373 1.00 29.06 181 LEU A C 1
ATOM 1350 O O . LEU A 1 181 ? -20.407 28.173 0.416 1.00 29.06 181 LEU A O 1
ATOM 1354 N N . VAL A 1 182 ? -21.942 26.651 1.105 1.00 36.25 182 VAL A N 1
ATOM 1355 C CA . VAL A 1 182 ? -21.309 25.987 2.256 1.00 36.25 182 VAL A CA 1
ATOM 1356 C C . VAL A 1 182 ? -20.712 24.648 1.793 1.00 36.25 182 VAL A C 1
ATOM 1358 O O . VAL A 1 182 ? -21.310 24.020 0.938 1.00 36.25 182 VAL A O 1
ATOM 1361 N N . GLY A 1 183 ? -19.571 24.224 2.365 1.00 43.81 183 GLY A N 1
ATOM 1362 C CA . GLY A 1 183 ? -19.034 22.849 2.284 1.00 43.81 183 GLY A CA 1
ATOM 1363 C C . GLY A 1 183 ? -18.188 22.491 1.046 1.00 43.81 183 GLY A C 1
ATOM 1364 O O . GLY A 1 183 ? -18.591 22.706 -0.091 1.00 43.81 183 GLY A O 1
ATOM 1365 N N . LYS A 1 184 ? -16.995 21.906 1.242 1.00 54.66 184 LYS A N 1
ATOM 1366 C CA . LYS A 1 184 ? -16.277 21.152 0.192 1.00 54.66 184 LYS A CA 1
ATOM 1367 C C . LYS A 1 184 ? -16.408 19.658 0.511 1.00 54.66 184 LYS A C 1
ATOM 1369 O O . LYS A 1 184 ? -16.165 19.267 1.653 1.00 54.66 184 LYS A O 1
ATOM 1374 N N . GLN A 1 185 ? -16.773 18.828 -0.466 1.00 53.69 185 GLN A N 1
ATOM 1375 C CA . GLN A 1 185 ? -16.810 17.371 -0.301 1.00 53.69 185 GLN A CA 1
ATOM 1376 C C . GLN A 1 185 ? -15.468 16.781 -0.763 1.00 53.69 185 GLN A C 1
ATOM 1378 O O . GLN A 1 185 ? -14.994 17.062 -1.862 1.00 53.69 185 GLN A O 1
ATOM 1383 N N . GLN A 1 186 ? -14.822 15.980 0.082 1.00 56.25 186 GLN A N 1
ATOM 1384 C CA . GLN A 1 186 ? -13.576 15.290 -0.252 1.00 56.25 186 GLN A CA 1
ATOM 1385 C C . GLN A 1 186 ? -13.845 13.786 -0.263 1.00 56.25 186 GLN A C 1
ATOM 1387 O O . GLN A 1 186 ? -14.235 13.205 0.747 1.00 56.25 186 GLN A O 1
ATOM 1392 N N . VAL A 1 187 ? -13.659 13.150 -1.416 1.00 55.38 187 VAL A N 1
ATOM 1393 C CA . VAL A 1 187 ? -13.833 11.707 -1.591 1.00 55.38 187 VAL A CA 1
ATOM 1394 C C . VAL A 1 187 ? -12.474 11.114 -1.919 1.00 55.38 187 VAL A C 1
ATOM 1396 O O . VAL A 1 187 ? -11.933 11.348 -2.993 1.00 55.38 187 VAL A O 1
ATOM 1399 N N . THR A 1 188 ? -11.911 10.335 -1.003 1.00 56.12 188 THR A N 1
ATOM 1400 C CA . THR A 1 188 ? -10.635 9.653 -1.231 1.00 56.12 188 THR A CA 1
ATOM 1401 C C . THR A 1 188 ? -10.886 8.188 -1.548 1.00 56.12 188 THR A C 1
ATOM 1403 O O . THR A 1 188 ? -11.371 7.429 -0.715 1.00 56.12 188 THR A O 1
ATOM 1406 N N . CYS A 1 189 ? -10.567 7.776 -2.770 1.00 55.91 189 CYS A N 1
ATOM 1407 C CA . CYS A 1 189 ? -10.629 6.393 -3.205 1.00 55.91 189 CYS A CA 1
ATOM 1408 C C . CYS A 1 189 ? -9.246 5.744 -3.147 1.00 55.91 189 CYS A C 1
ATOM 1410 O O . CYS A 1 189 ? -8.370 6.033 -3.957 1.00 55.91 189 CYS A O 1
ATOM 1412 N N . CYS A 1 190 ? -9.072 4.792 -2.241 1.00 55.22 190 CYS A N 1
ATOM 1413 C CA . CYS A 1 190 ? -7.862 3.991 -2.158 1.00 55.22 190 CYS A CA 1
ATOM 1414 C C . CYS A 1 190 ? -8.091 2.638 -2.844 1.00 55.22 190 CYS A C 1
ATOM 1416 O O . CYS A 1 190 ? -9.045 1.915 -2.552 1.00 55.22 190 CYS A O 1
ATOM 1418 N N . VAL A 1 191 ? -7.207 2.275 -3.768 1.00 55.38 191 VAL A N 1
ATOM 1419 C CA . VAL A 1 191 ? -7.188 0.970 -4.431 1.00 55.38 191 VAL A CA 1
ATOM 1420 C C . VAL A 1 191 ? -5.886 0.265 -4.078 1.00 55.38 191 VAL A C 1
ATOM 1422 O O . VAL A 1 191 ? -4.783 0.757 -4.294 1.00 55.38 191 VAL A O 1
ATOM 1425 N N . GLY A 1 192 ? -5.995 -0.913 -3.485 1.00 51.44 192 GLY A N 1
ATOM 1426 C CA . GLY A 1 192 ? -4.854 -1.664 -2.986 1.00 51.44 192 GLY A CA 1
ATOM 1427 C C . GLY A 1 192 ? -4.884 -3.067 -3.552 1.00 51.44 192 GLY A C 1
ATOM 1428 O O . GLY A 1 192 ? -5.871 -3.785 -3.396 1.00 51.44 192 GLY A O 1
ATOM 1429 N N . ARG A 1 193 ? -3.793 -3.489 -4.192 1.00 52.03 193 ARG A N 1
ATOM 1430 C CA . ARG A 1 193 ? -3.594 -4.880 -4.589 1.00 52.03 193 ARG A CA 1
ATOM 1431 C C . ARG A 1 193 ? -2.344 -5.429 -3.912 1.00 52.03 193 ARG A C 1
ATOM 1433 O O . ARG A 1 193 ? -1.234 -5.357 -4.434 1.00 52.03 193 ARG A O 1
ATOM 1440 N N . CYS A 1 194 ? -2.540 -6.052 -2.757 1.00 46.97 194 CYS A N 1
ATOM 1441 C CA . CYS A 1 194 ? -1.524 -6.898 -2.149 1.00 46.97 194 CYS A CA 1
ATOM 1442 C C . CYS A 1 194 ? -1.700 -8.339 -2.654 1.00 46.97 194 CYS A C 1
ATOM 1444 O O . CYS A 1 194 ? -2.406 -9.145 -2.051 1.00 46.97 194 CYS A O 1
ATOM 1446 N N . ASN A 1 195 ? -1.082 -8.682 -3.788 1.00 39.66 195 ASN A N 1
ATOM 1447 C CA . ASN A 1 195 ? -0.898 -10.096 -4.102 1.00 39.66 195 ASN A CA 1
ATOM 1448 C C . ASN A 1 195 ? 0.226 -10.632 -3.200 1.00 39.66 195 ASN A C 1
ATOM 1450 O O . ASN A 1 195 ? 1.332 -10.100 -3.203 1.00 39.66 195 ASN A O 1
ATOM 1454 N N . MET A 1 196 ? -0.068 -11.670 -2.415 1.00 37.75 196 MET A N 1
ATOM 1455 C CA . MET A 1 196 ? 0.874 -12.311 -1.483 1.00 37.75 196 MET A CA 1
ATOM 1456 C C . MET A 1 196 ? 1.967 -13.127 -2.200 1.00 37.75 196 MET A C 1
ATOM 1458 O O . MET A 1 196 ? 2.825 -13.722 -1.550 1.00 37.75 196 MET A O 1
ATOM 1462 N N . ASN A 1 197 ? 1.965 -13.157 -3.537 1.00 38.91 197 ASN A N 1
ATOM 1463 C CA . ASN A 1 197 ? 3.072 -13.673 -4.331 1.00 38.91 197 ASN A CA 1
ATOM 1464 C C . ASN A 1 197 ? 4.112 -12.558 -4.545 1.00 38.91 197 ASN A C 1
ATOM 1466 O O . ASN A 1 197 ? 3.807 -11.546 -5.176 1.00 38.91 197 ASN A O 1
ATOM 1470 N N . LEU A 1 198 ? 5.334 -12.763 -4.028 1.00 37.97 198 LEU A N 1
ATOM 1471 C CA . LEU A 1 198 ? 6.453 -11.800 -3.942 1.00 37.97 198 LEU A CA 1
ATOM 1472 C C . LEU A 1 198 ? 6.740 -10.965 -5.208 1.00 37.97 198 LEU A C 1
ATOM 1474 O O . LEU A 1 198 ? 7.432 -9.955 -5.115 1.00 37.97 198 LEU A O 1
ATOM 1478 N N . SER A 1 199 ? 6.279 -11.386 -6.385 1.00 43.38 199 SER A N 1
ATOM 1479 C CA . SER A 1 199 ? 6.606 -10.752 -7.660 1.00 43.38 199 SER A CA 1
ATOM 1480 C C . SER A 1 199 ? 5.697 -9.584 -8.063 1.00 43.38 199 SER A C 1
ATOM 1482 O O . SER A 1 199 ? 6.115 -8.806 -8.910 1.00 43.38 199 SER A O 1
ATOM 1484 N N . ASN A 1 200 ? 4.487 -9.427 -7.498 1.00 53.22 200 ASN A N 1
ATOM 1485 C CA . ASN A 1 200 ? 3.468 -8.524 -8.069 1.00 53.22 200 ASN A CA 1
ATOM 1486 C C . ASN A 1 200 ? 2.727 -7.669 -7.016 1.00 53.22 200 ASN A C 1
ATOM 1488 O O . ASN A 1 200 ? 1.522 -7.837 -6.812 1.00 53.22 200 ASN A O 1
ATOM 1492 N N . TYR A 1 201 ? 3.421 -6.738 -6.354 1.00 55.75 201 TYR A N 1
ATOM 1493 C CA . TYR A 1 201 ? 2.788 -5.762 -5.454 1.00 55.75 201 TYR A CA 1
ATOM 1494 C C . TYR A 1 201 ? 2.473 -4.439 -6.165 1.00 55.75 201 TYR A C 1
ATOM 1496 O O . TYR A 1 201 ? 3.364 -3.813 -6.739 1.00 55.75 201 TYR A O 1
ATOM 1504 N N . TRP A 1 202 ? 1.216 -3.993 -6.077 1.00 59.97 202 TRP A N 1
ATOM 1505 C CA . TRP A 1 202 ? 0.726 -2.754 -6.684 1.00 59.97 202 TRP A CA 1
ATOM 1506 C C . TRP A 1 202 ? -0.246 -2.033 -5.750 1.00 59.97 202 TRP A C 1
ATOM 1508 O O . TRP A 1 202 ? -1.204 -2.629 -5.255 1.00 59.97 202 TRP A O 1
ATOM 1518 N N . ARG A 1 203 ? -0.070 -0.727 -5.550 1.00 63.50 203 ARG A N 1
ATOM 1519 C CA . ARG A 1 203 ? -1.082 0.107 -4.885 1.00 63.50 203 ARG A CA 1
ATOM 1520 C C . ARG A 1 203 ? -1.332 1.382 -5.674 1.00 63.50 203 ARG A C 1
ATOM 1522 O O . ARG A 1 203 ? -0.394 1.957 -6.219 1.00 63.50 203 ARG A O 1
ATOM 1529 N N . SER A 1 204 ? -2.564 1.868 -5.666 1.00 55.47 204 SER A N 1
ATOM 1530 C CA . SER A 1 204 ? -2.900 3.188 -6.184 1.00 55.47 204 SER A CA 1
ATOM 1531 C C . SER A 1 204 ? -3.870 3.917 -5.250 1.00 55.47 204 SER A C 1
ATOM 1533 O O . SER A 1 204 ? -4.917 3.411 -4.870 1.00 55.47 204 SER A O 1
ATOM 1535 N N . SER A 1 205 ? -3.500 5.109 -4.790 1.00 56.44 205 SER A N 1
ATOM 1536 C CA . SER A 1 205 ? -4.351 5.957 -3.949 1.00 56.44 205 SER A CA 1
ATOM 1537 C C . SER A 1 205 ? -4.771 7.176 -4.743 1.00 56.44 205 SER A C 1
ATOM 1539 O O . SER A 1 205 ? -3.914 7.878 -5.266 1.00 56.44 205 SER A O 1
ATOM 1541 N N . TRP A 1 206 ? -6.067 7.443 -4.823 1.00 55.25 206 TRP A N 1
ATOM 1542 C CA . TRP A 1 206 ? -6.637 8.490 -5.657 1.00 55.25 206 TRP A CA 1
ATOM 1543 C C . TRP A 1 206 ? -7.604 9.337 -4.837 1.00 55.25 206 TRP A C 1
ATOM 1545 O O . TRP A 1 206 ? -8.631 8.862 -4.364 1.00 55.25 206 TRP A O 1
ATOM 1555 N N . THR A 1 207 ? -7.296 10.614 -4.665 1.00 52.88 207 THR A N 1
ATOM 1556 C CA . THR A 1 207 ? -8.149 11.570 -3.963 1.00 52.88 207 THR A CA 1
ATOM 1557 C C . THR A 1 207 ? -8.887 12.457 -4.955 1.00 52.88 207 THR A C 1
ATOM 1559 O O . THR A 1 207 ? -8.286 13.166 -5.755 1.00 52.88 207 THR A O 1
ATOM 1562 N N . LEU A 1 208 ? -10.214 12.441 -4.882 1.00 52.16 208 LEU A N 1
ATOM 1563 C CA . LEU A 1 208 ? -11.087 13.325 -5.635 1.00 52.16 208 LEU A CA 1
ATOM 1564 C C . LEU A 1 208 ? -11.653 14.407 -4.709 1.00 52.16 208 LEU A C 1
ATOM 1566 O O . LEU A 1 208 ? -12.424 14.131 -3.788 1.00 52.16 208 LEU A O 1
ATOM 1570 N N . GLU A 1 209 ? -11.325 15.664 -4.984 1.00 55.34 209 GLU A N 1
ATOM 1571 C CA . GLU A 1 209 ? -11.957 16.805 -4.323 1.00 55.34 209 GLU A CA 1
ATOM 1572 C C . GLU A 1 209 ? -13.077 17.372 -5.207 1.00 55.34 209 GLU A C 1
ATOM 1574 O O . GLU A 1 209 ? -12.833 17.859 -6.315 1.00 55.34 209 GLU A O 1
ATOM 1579 N N . VAL A 1 210 ? -14.320 17.339 -4.710 1.00 54.00 210 VAL A N 1
ATOM 1580 C CA . VAL A 1 210 ? -15.504 17.858 -5.414 1.00 54.00 210 VAL A CA 1
ATOM 1581 C C . VAL A 1 210 ? -16.155 18.960 -4.580 1.00 54.00 210 VAL A C 1
ATOM 1583 O O . VAL A 1 210 ? -16.521 18.778 -3.421 1.00 54.00 210 VAL A O 1
ATOM 1586 N N . SER A 1 211 ? -16.322 20.148 -5.160 1.00 52.81 211 SER A N 1
ATOM 1587 C CA . SER A 1 211 ? -17.079 21.211 -4.481 1.00 52.81 211 SER A CA 1
ATOM 1588 C C . SER A 1 211 ? -18.579 20.914 -4.558 1.00 52.81 211 SER A C 1
ATOM 1590 O O . SER A 1 211 ? -19.054 20.399 -5.569 1.00 52.81 211 SER A O 1
ATOM 1592 N N . GLU A 1 212 ? -19.335 21.225 -3.504 1.00 48.38 212 GLU A N 1
ATOM 1593 C CA . GLU A 1 212 ? -20.767 20.915 -3.445 1.00 48.38 212 GLU A CA 1
ATOM 1594 C C . GLU A 1 212 ? -21.528 21.602 -4.599 1.00 48.38 212 GLU A C 1
ATOM 1596 O O . GLU A 1 212 ? -21.432 22.815 -4.791 1.00 48.38 212 GLU A O 1
ATOM 1601 N N . GLY A 1 213 ? -22.231 20.812 -5.421 1.00 48.59 213 GLY A N 1
ATOM 1602 C CA . GLY A 1 213 ? -22.949 21.290 -6.613 1.00 48.59 213 GLY A CA 1
ATOM 1603 C C . GLY A 1 213 ? -22.101 21.497 -7.880 1.00 48.59 213 GLY A C 1
ATOM 1604 O O . GLY A 1 213 ? -22.635 21.959 -8.888 1.00 48.59 213 GLY A O 1
ATOM 1605 N N . ALA A 1 214 ? -20.807 21.162 -7.870 1.00 54.22 214 ALA A N 1
ATOM 1606 C CA . ALA A 1 214 ? -19.942 21.289 -9.044 1.00 54.22 214 ALA A CA 1
ATOM 1607 C C . ALA A 1 214 ? -20.061 20.089 -10.004 1.00 54.22 214 ALA A C 1
ATOM 1609 O O . ALA A 1 214 ? -20.093 18.937 -9.582 1.00 54.22 214 ALA A O 1
ATOM 1610 N N . ALA A 1 215 ? -20.058 20.365 -11.314 1.00 49.78 215 ALA A N 1
ATOM 1611 C CA . ALA A 1 215 ? -20.018 19.353 -12.383 1.00 49.78 215 ALA A CA 1
ATOM 1612 C C . ALA A 1 215 ? -18.590 18.864 -12.727 1.00 49.78 215 ALA A C 1
ATOM 1614 O O . ALA A 1 215 ? -18.407 18.052 -13.634 1.00 49.78 215 ALA A O 1
ATOM 1615 N N . SER A 1 216 ? -17.576 19.392 -12.037 1.00 52.12 216 SER A N 1
ATOM 1616 C CA . SER A 1 216 ? -16.159 19.062 -12.216 1.00 52.12 216 SER A CA 1
ATOM 1617 C C . SER A 1 216 ? -15.439 19.061 -10.868 1.00 52.12 216 SER A C 1
ATOM 1619 O O . SER A 1 216 ? -15.747 19.893 -10.010 1.00 52.12 216 SER A O 1
ATOM 1621 N N . GLY A 1 217 ? -14.463 18.171 -10.705 1.00 61.41 217 GLY A N 1
ATOM 1622 C CA . GLY A 1 217 ? -13.629 18.052 -9.506 1.00 61.41 217 GLY A CA 1
ATOM 1623 C C . GLY A 1 217 ? -12.147 17.936 -9.858 1.00 61.41 217 GLY A C 1
ATOM 1624 O O . GLY A 1 217 ? -11.798 17.627 -10.998 1.00 61.41 217 GLY A O 1
ATOM 1625 N N . GLN A 1 218 ? -11.283 18.191 -8.877 1.00 61.69 218 GLN A N 1
ATOM 1626 C CA . GLN A 1 218 ? -9.840 18.004 -9.025 1.00 61.69 218 GLN A CA 1
ATOM 1627 C C . GLN A 1 218 ? -9.473 16.592 -8.565 1.00 61.69 218 GLN A C 1
ATOM 1629 O O . GLN A 1 218 ? -9.822 16.199 -7.450 1.00 61.69 218 GLN A O 1
ATOM 1634 N N . LEU A 1 219 ? -8.795 15.836 -9.429 1.00 61.47 219 LEU A N 1
ATOM 1635 C CA . LEU A 1 219 ? -8.278 14.509 -9.121 1.00 61.47 219 LEU A CA 1
ATOM 1636 C C . LEU A 1 219 ? -6.776 14.608 -8.862 1.00 61.47 219 LEU A C 1
ATOM 1638 O O . LEU A 1 219 ? -6.011 15.016 -9.735 1.00 61.47 219 LEU A O 1
ATOM 1642 N N . SER A 1 220 ? -6.366 14.199 -7.669 1.00 60.00 220 SER A N 1
ATOM 1643 C CA . SER A 1 220 ? -4.976 13.926 -7.324 1.00 60.00 220 SER A CA 1
ATOM 1644 C C . SER A 1 220 ? -4.833 12.448 -6.985 1.00 60.00 220 SER A C 1
ATOM 1646 O O . SER A 1 220 ? -5.791 11.778 -6.604 1.00 60.00 220 SER A O 1
ATOM 1648 N N . GLY A 1 221 ? -3.646 11.884 -7.141 1.00 59.78 221 GLY A N 1
ATOM 1649 C CA . GLY A 1 221 ? -3.434 10.487 -6.802 1.00 59.78 221 GLY A CA 1
ATOM 1650 C C . GLY A 1 221 ? -1.978 10.102 -6.865 1.00 59.78 221 GLY A C 1
ATOM 1651 O O . GLY A 1 221 ? -1.127 10.910 -7.186 1.00 59.78 221 GLY A O 1
ATOM 1652 N N . SER A 1 222 ? -1.694 8.865 -6.501 1.00 59.94 222 SER A N 1
ATOM 1653 C CA . SER A 1 222 ? -0.373 8.268 -6.571 1.00 59.94 222 SER A CA 1
ATOM 1654 C C . SER A 1 222 ? -0.535 6.788 -6.869 1.00 59.94 222 SER A C 1
ATOM 1656 O O . SER A 1 222 ? -1.313 6.093 -6.215 1.00 59.94 222 SER A O 1
ATOM 1658 N N . VAL A 1 223 ? 0.215 6.288 -7.840 1.00 59.53 223 VAL A N 1
ATOM 1659 C CA . VAL A 1 223 ? 0.336 4.854 -8.105 1.00 59.53 223 VAL A CA 1
ATOM 1660 C C . VAL A 1 223 ? 1.739 4.440 -7.714 1.00 59.53 223 VAL A C 1
ATOM 1662 O O . VAL A 1 223 ? 2.704 4.991 -8.222 1.00 59.53 223 VAL A O 1
ATOM 1665 N N . ALA A 1 224 ? 1.864 3.462 -6.825 1.00 61.97 224 ALA A N 1
ATOM 1666 C CA . ALA A 1 224 ? 3.145 2.921 -6.414 1.00 61.97 224 ALA A CA 1
ATOM 1667 C C . ALA A 1 224 ? 3.255 1.440 -6.805 1.00 61.97 224 ALA A C 1
ATOM 1669 O O . ALA A 1 224 ? 2.576 0.574 -6.250 1.00 61.97 224 ALA A O 1
ATOM 1670 N N . CYS A 1 225 ? 4.190 1.171 -7.715 1.00 57.16 225 CYS A N 1
ATOM 1671 C CA . CYS A 1 225 ? 4.674 -0.150 -8.109 1.00 57.16 225 CYS A CA 1
ATOM 1672 C C . CYS A 1 225 ? 6.171 -0.207 -7.804 1.00 57.16 225 CYS A C 1
ATOM 1674 O O . CYS A 1 225 ? 6.969 0.079 -8.683 1.00 57.16 225 CYS A O 1
ATOM 1676 N N . ASN A 1 226 ? 6.559 -0.415 -6.541 1.00 54.09 226 ASN A N 1
ATOM 1677 C CA . ASN A 1 226 ? 7.935 -0.147 -6.089 1.00 54.09 226 ASN A CA 1
ATOM 1678 C C . ASN A 1 226 ? 8.522 1.148 -6.709 1.00 54.09 226 ASN A C 1
ATOM 1680 O O . ASN A 1 226 ? 9.464 1.131 -7.490 1.00 54.09 226 ASN A O 1
ATOM 1684 N N . VAL A 1 227 ? 7.919 2.260 -6.267 1.00 40.44 227 VAL A N 1
ATOM 1685 C CA . VAL A 1 227 ? 8.309 3.675 -6.419 1.00 40.44 227 VAL A CA 1
ATOM 1686 C C . VAL A 1 227 ? 8.186 4.283 -7.823 1.00 40.44 227 VAL A C 1
ATOM 1688 O O . VAL A 1 227 ? 9.121 4.265 -8.612 1.00 40.44 227 VAL A O 1
ATOM 1691 N N . HIS A 1 228 ? 7.075 4.992 -8.050 1.00 38.66 228 HIS A N 1
ATOM 1692 C CA . HIS A 1 228 ? 7.078 6.281 -8.752 1.00 38.66 228 HIS A CA 1
ATOM 1693 C C . HIS A 1 228 ? 5.850 7.119 -8.336 1.00 38.66 228 HIS A C 1
ATOM 1695 O O . HIS A 1 228 ? 4.939 6.587 -7.710 1.00 38.66 228 HIS A O 1
ATOM 1701 N N . TYR A 1 229 ? 5.850 8.426 -8.609 1.00 35.97 229 TYR A N 1
ATOM 1702 C CA . TYR A 1 229 ? 4.805 9.394 -8.226 1.00 35.97 229 TYR A CA 1
ATOM 1703 C C . TYR A 1 229 ? 4.329 10.133 -9.484 1.00 35.97 229 TYR A C 1
ATOM 1705 O O . TYR A 1 229 ? 5.151 10.443 -10.344 1.00 35.97 229 TYR A O 1
ATOM 1713 N N . PHE A 1 230 ? 3.038 10.443 -9.598 1.00 38.53 230 PHE A N 1
ATOM 1714 C CA . PHE A 1 230 ? 2.535 11.413 -10.579 1.00 38.53 230 PHE A CA 1
ATOM 1715 C C . PHE A 1 230 ? 1.407 12.228 -9.948 1.00 38.53 230 PHE A C 1
ATOM 1717 O O . PHE A 1 230 ? 0.798 11.783 -8.982 1.00 38.53 230 PHE A O 1
ATOM 1724 N N . GLU A 1 231 ? 1.115 13.394 -10.515 1.00 34.69 231 GLU A N 1
ATOM 1725 C CA . GLU A 1 231 ? 0.019 14.258 -10.086 1.00 34.69 231 GLU A CA 1
ATOM 1726 C C . GLU A 1 231 ? -0.702 14.837 -11.316 1.00 34.69 231 GLU A C 1
ATOM 1728 O O . GLU A 1 231 ? -0.097 14.979 -12.379 1.00 34.69 231 GLU A O 1
ATOM 1733 N N . ASP A 1 232 ? -1.982 15.163 -11.115 1.00 36.41 232 ASP A N 1
ATOM 1734 C CA . ASP A 1 232 ? -2.909 15.929 -11.963 1.00 36.41 232 ASP A CA 1
ATOM 1735 C C . ASP A 1 232 ? -3.775 15.199 -13.012 1.00 36.41 232 ASP A C 1
ATOM 1737 O O . ASP A 1 232 ? -3.345 14.814 -14.097 1.00 36.41 232 ASP A O 1
ATOM 1741 N N . GLY A 1 233 ? -5.085 15.157 -12.722 1.00 43.47 233 GLY A N 1
ATOM 1742 C CA . GLY A 1 233 ? -6.163 14.940 -13.689 1.00 43.47 233 GLY A CA 1
ATOM 1743 C C . GLY A 1 233 ? -7.385 15.819 -13.379 1.00 43.47 233 GLY A C 1
ATOM 1744 O O . GLY A 1 233 ? -7.689 16.116 -12.223 1.00 43.47 233 GLY A O 1
ATOM 1745 N N . ASN A 1 234 ? -8.115 16.260 -14.408 1.00 43.72 234 ASN A N 1
ATOM 1746 C CA . ASN A 1 234 ? -9.387 16.978 -14.247 1.00 43.72 234 ASN A CA 1
ATOM 1747 C C . ASN A 1 234 ? -10.538 16.073 -14.695 1.00 43.72 234 ASN A C 1
ATOM 1749 O O . ASN A 1 234 ? -10.568 15.651 -15.848 1.00 43.72 234 ASN A O 1
ATOM 1753 N N . VAL A 1 235 ? -11.495 15.797 -13.808 1.00 47.28 235 VAL A N 1
ATOM 1754 C CA . VAL A 1 235 ? -12.609 14.880 -14.092 1.00 47.28 235 VAL A CA 1
ATOM 1755 C C . VAL A 1 235 ? -13.858 15.684 -14.468 1.00 47.28 235 VAL A C 1
ATOM 1757 O O . VAL A 1 235 ? -14.282 16.568 -13.719 1.00 47.28 235 VAL A O 1
ATOM 1760 N N . ARG A 1 236 ? -14.476 15.378 -15.621 1.00 33.38 236 ARG A N 1
ATOM 1761 C CA . ARG A 1 236 ? -15.758 15.960 -16.074 1.00 33.38 236 ARG A CA 1
ATOM 1762 C C . ARG A 1 236 ? -16.746 14.849 -16.447 1.00 33.38 236 ARG A C 1
ATOM 1764 O O . ARG A 1 236 ? -16.404 14.000 -17.261 1.00 33.38 236 ARG A O 1
ATOM 1771 N N . GLY A 1 237 ? -17.969 14.881 -15.908 1.00 48.22 237 GLY A N 1
ATOM 1772 C CA . GLY A 1 237 ? -19.040 13.924 -16.238 1.00 48.22 237 GLY A CA 1
ATOM 1773 C C . GLY A 1 237 ? -19.682 13.261 -15.015 1.00 48.22 237 GLY A C 1
ATOM 1774 O O . GLY A 1 237 ? -19.567 13.775 -13.903 1.00 48.22 237 GLY A O 1
ATOM 1775 N N . ASP A 1 238 ? -20.368 12.128 -15.221 1.00 59.91 238 ASP A N 1
ATOM 1776 C CA . ASP A 1 238 ? -20.828 11.271 -14.118 1.00 59.91 238 ASP A CA 1
ATOM 1777 C C . ASP A 1 238 ? -19.622 10.864 -13.262 1.00 59.91 238 ASP A C 1
ATOM 1779 O O . ASP A 1 238 ? -18.677 10.251 -13.762 1.00 59.91 238 ASP A O 1
ATOM 1783 N N . VAL A 1 239 ? -19.636 11.264 -11.989 1.00 63.38 239 VAL A N 1
ATOM 1784 C CA . VAL A 1 239 ? -18.437 11.350 -11.148 1.00 63.38 239 VAL A CA 1
ATOM 1785 C C . VAL A 1 239 ? -17.731 10.001 -11.036 1.00 63.38 239 VAL A C 1
ATOM 1787 O O . VAL A 1 239 ? -16.509 9.959 -11.095 1.00 63.38 239 VAL A O 1
ATOM 1790 N N . GLY A 1 240 ? -18.477 8.894 -10.940 1.00 63.22 240 GLY A N 1
ATOM 1791 C CA . GLY A 1 240 ? -17.889 7.554 -10.862 1.00 63.22 240 GLY A CA 1
ATOM 1792 C C . GLY A 1 240 ? -17.237 7.097 -12.170 1.00 63.22 240 GLY A C 1
ATOM 1793 O O . GLY A 1 240 ? -16.083 6.677 -12.171 1.00 63.22 240 GLY A O 1
ATOM 1794 N N . ALA A 1 241 ? -17.957 7.188 -13.290 1.00 70.38 241 ALA A N 1
ATOM 1795 C CA . ALA A 1 241 ? -17.462 6.717 -14.585 1.00 70.38 241 ALA A CA 1
ATOM 1796 C C . ALA A 1 241 ? -16.315 7.589 -15.119 1.00 70.38 241 ALA A C 1
ATOM 1798 O O . ALA A 1 241 ? -15.309 7.072 -15.603 1.00 70.38 241 ALA A O 1
ATOM 1799 N N . ALA A 1 242 ? -16.437 8.910 -14.977 1.00 68.31 242 ALA A N 1
ATOM 1800 C CA . ALA A 1 242 ? -15.403 9.852 -15.382 1.00 68.31 242 ALA A CA 1
ATOM 1801 C C . ALA A 1 242 ? -14.140 9.718 -14.511 1.00 68.31 242 ALA A C 1
ATOM 1803 O O . ALA A 1 242 ? -13.032 9.833 -15.030 1.00 68.31 242 ALA A O 1
ATOM 1804 N N . PHE A 1 243 ? -14.294 9.423 -13.212 1.00 69.62 243 PHE A N 1
ATOM 1805 C CA . PHE A 1 243 ? -13.168 9.132 -12.321 1.00 69.62 243 PHE A CA 1
ATOM 1806 C C . PHE A 1 243 ? -12.389 7.903 -12.792 1.00 69.62 243 PHE A C 1
ATOM 1808 O O . PHE A 1 243 ? -11.178 7.989 -12.966 1.00 69.62 243 PHE A O 1
ATOM 1815 N N . VAL A 1 244 ? -13.078 6.787 -13.069 1.00 73.81 244 VAL A N 1
ATOM 1816 C CA . VAL A 1 244 ? -12.427 5.570 -13.586 1.00 73.81 244 VAL A CA 1
ATOM 1817 C C . VAL A 1 244 ? -11.708 5.855 -14.901 1.00 73.81 244 VAL A C 1
ATOM 1819 O O . VAL A 1 244 ? -10.568 5.435 -15.052 1.00 73.81 244 VAL A O 1
ATOM 1822 N N . SER A 1 245 ? -12.333 6.582 -15.835 1.00 73.88 245 SER A N 1
ATOM 1823 C CA . SER A 1 245 ? -11.712 6.907 -17.128 1.00 73.88 245 SER A CA 1
ATOM 1824 C C . SER A 1 245 ? -10.411 7.694 -16.959 1.00 73.88 245 SER A C 1
ATOM 1826 O O . SER A 1 245 ? -9.399 7.330 -17.551 1.00 73.88 245 SER A O 1
ATOM 1828 N N . ALA A 1 246 ? -10.411 8.723 -16.107 1.00 71.69 246 ALA A N 1
ATOM 1829 C CA . ALA A 1 246 ? -9.214 9.516 -15.830 1.00 71.69 246 ALA A CA 1
ATOM 1830 C C . ALA A 1 246 ? -8.113 8.682 -15.149 1.00 71.69 246 ALA A C 1
ATOM 1832 O O . ALA A 1 246 ? -6.944 8.788 -15.513 1.00 71.69 246 ALA A O 1
ATOM 1833 N N . VAL A 1 247 ? -8.484 7.816 -14.197 1.00 72.75 247 VAL A N 1
ATOM 1834 C CA . VAL A 1 247 ? -7.547 6.879 -13.556 1.00 72.75 247 VAL A CA 1
ATOM 1835 C C . VAL A 1 247 ? -6.957 5.906 -14.579 1.00 72.75 247 VAL A C 1
ATOM 1837 O O . VAL A 1 247 ? -5.749 5.697 -14.577 1.00 72.75 247 VAL A O 1
ATOM 1840 N N . CYS A 1 248 ? -7.770 5.359 -15.487 1.00 77.50 248 CYS A N 1
ATOM 1841 C CA . CYS A 1 248 ? -7.309 4.446 -16.536 1.00 77.50 248 CYS A CA 1
ATOM 1842 C C . CYS A 1 248 ? -6.286 5.107 -17.463 1.00 77.50 248 CYS A C 1
ATOM 1844 O O . CYS A 1 248 ? -5.274 4.492 -17.784 1.00 77.50 248 CYS A O 1
ATOM 1846 N N . GLU A 1 249 ? -6.542 6.341 -17.902 1.00 77.06 249 GLU A N 1
ATOM 1847 C CA . GLU A 1 249 ? -5.629 7.085 -18.779 1.00 77.06 249 GLU A CA 1
ATOM 1848 C C . GLU A 1 249 ? -4.275 7.337 -18.101 1.00 77.06 249 GLU A C 1
ATOM 1850 O O . GLU A 1 249 ? -3.224 7.121 -18.707 1.00 77.06 249 GLU A O 1
ATOM 1855 N N . LEU A 1 250 ? -4.294 7.725 -16.822 1.00 71.94 250 LEU A N 1
ATOM 1856 C CA . LEU A 1 250 ? -3.083 7.961 -16.036 1.00 71.94 250 LEU A CA 1
ATOM 1857 C C . LEU A 1 250 ? -2.321 6.659 -15.730 1.00 71.94 250 LEU A C 1
ATOM 1859 O O . LEU A 1 250 ? -1.098 6.619 -15.879 1.00 71.94 250 LEU A O 1
ATOM 1863 N N . GLU A 1 251 ? -3.016 5.579 -15.353 1.00 73.44 251 GLU A N 1
ATOM 1864 C CA . GLU A 1 251 ? -2.394 4.265 -15.125 1.00 73.44 251 GLU A CA 1
ATOM 1865 C C . GLU A 1 251 ? -1.807 3.687 -16.425 1.00 73.44 251 GLU A C 1
ATOM 1867 O O . GLU A 1 251 ? -0.697 3.152 -16.404 1.00 73.44 251 GLU A O 1
ATOM 1872 N N . ALA A 1 252 ? -2.487 3.848 -17.566 1.00 78.69 252 ALA A N 1
ATOM 1873 C CA . ALA A 1 252 ? -1.981 3.420 -18.871 1.00 78.69 252 ALA A CA 1
ATOM 1874 C C . ALA A 1 252 ? -0.724 4.199 -19.288 1.00 78.69 252 ALA A C 1
ATOM 1876 O O . ALA A 1 252 ? 0.250 3.593 -19.737 1.00 78.69 252 ALA A O 1
ATOM 1877 N N . GLY A 1 253 ? -0.712 5.522 -19.088 1.00 77.12 253 GLY A N 1
ATOM 1878 C CA . GLY A 1 253 ? 0.469 6.354 -19.331 1.00 77.12 253 GLY A CA 1
ATOM 1879 C C . GLY A 1 253 ? 1.662 5.938 -18.465 1.00 77.12 253 GLY A C 1
ATOM 1880 O O . GLY A 1 253 ? 2.784 5.819 -18.960 1.00 77.12 253 GLY A O 1
ATOM 1881 N N . PHE A 1 254 ? 1.418 5.643 -17.185 1.00 74.06 254 PHE A N 1
ATOM 1882 C CA . PHE A 1 254 ? 2.456 5.159 -16.277 1.00 74.06 254 PHE A CA 1
ATOM 1883 C C . PHE A 1 254 ? 3.020 3.799 -16.710 1.00 74.06 254 PHE A C 1
ATOM 1885 O O . PHE A 1 254 ? 4.240 3.650 -16.804 1.00 74.06 254 PHE A O 1
ATOM 1892 N N . LEU A 1 255 ? 2.157 2.824 -17.013 1.00 77.94 255 LEU A N 1
ATOM 1893 C CA . LEU A 1 255 ? 2.581 1.499 -17.478 1.00 77.94 255 LEU A CA 1
ATOM 1894 C C . LEU A 1 255 ? 3.414 1.586 -18.765 1.00 77.94 255 LEU A C 1
ATOM 1896 O O . LEU A 1 255 ? 4.479 0.972 -18.825 1.00 77.94 255 LEU A O 1
ATOM 1900 N N . GLY A 1 256 ? 2.988 2.404 -19.735 1.00 81.12 256 GLY A N 1
ATOM 1901 C CA . GLY A 1 256 ? 3.753 2.658 -20.960 1.00 81.12 256 GLY A CA 1
ATOM 1902 C C . GLY A 1 256 ? 5.143 3.233 -20.670 1.00 81.12 256 GLY A C 1
ATOM 1903 O O . GLY A 1 256 ? 6.142 2.726 -21.169 1.00 81.12 256 GLY A O 1
ATOM 1904 N N . SER A 1 257 ? 5.235 4.212 -19.762 1.00 81.94 257 SER A N 1
ATOM 1905 C CA . SER A 1 257 ? 6.529 4.789 -19.367 1.00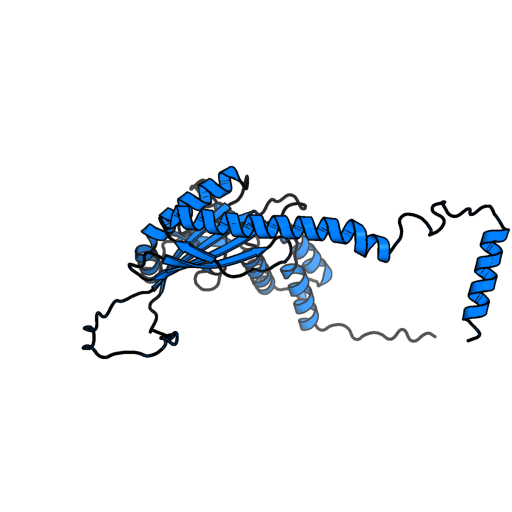 81.94 257 SER A CA 1
ATOM 1906 C C . SER A 1 257 ? 7.472 3.775 -18.704 1.00 81.94 257 SER A C 1
ATOM 1908 O O . SER A 1 257 ? 8.683 3.823 -18.918 1.00 81.94 257 SER A O 1
ATOM 1910 N N . MET A 1 258 ? 6.945 2.828 -17.917 1.00 79.06 258 MET A N 1
ATOM 1911 C CA . MET A 1 258 ? 7.766 1.768 -17.325 1.00 79.06 258 MET A CA 1
ATOM 1912 C C . MET A 1 258 ? 8.297 0.812 -18.393 1.00 79.06 258 MET A C 1
ATOM 1914 O O . MET A 1 258 ? 9.465 0.428 -18.334 1.00 79.06 258 MET A O 1
ATOM 1918 N N . GLU A 1 259 ? 7.470 0.442 -19.371 1.00 83.88 259 GLU A N 1
ATOM 1919 C CA . GLU A 1 259 ? 7.883 -0.396 -20.501 1.00 83.88 259 GLU A CA 1
ATOM 1920 C C . GLU A 1 259 ? 9.000 0.274 -21.320 1.00 83.88 259 GLU A C 1
ATOM 1922 O O . GLU A 1 259 ? 10.017 -0.361 -21.628 1.00 83.88 259 GLU A O 1
ATOM 1927 N N . ASP A 1 260 ? 8.880 1.582 -21.561 1.00 86.38 260 ASP A N 1
ATOM 1928 C CA . ASP A 1 260 ? 9.914 2.389 -22.213 1.00 86.38 260 ASP A CA 1
ATOM 1929 C C . ASP A 1 260 ? 11.226 2.398 -21.412 1.00 86.38 260 ASP A C 1
ATOM 1931 O O . ASP A 1 260 ? 12.312 2.231 -21.981 1.00 86.38 260 ASP A O 1
ATOM 1935 N N . ILE A 1 261 ? 11.150 2.546 -20.081 1.00 85.75 261 ILE A N 1
ATOM 1936 C CA . ILE A 1 261 ? 12.320 2.497 -19.189 1.00 85.75 261 ILE A CA 1
ATOM 1937 C C . ILE A 1 261 ? 12.999 1.127 -19.264 1.00 85.75 261 ILE A C 1
ATOM 1939 O O . ILE A 1 261 ? 14.223 1.067 -19.407 1.00 85.75 261 ILE A O 1
ATOM 1943 N N . TYR A 1 262 ? 12.242 0.028 -19.194 1.00 79.31 262 TYR A N 1
ATOM 1944 C CA . TYR A 1 262 ? 12.805 -1.324 -19.271 1.00 79.31 262 TYR A CA 1
ATOM 1945 C C . TYR A 1 262 ? 13.490 -1.582 -20.614 1.00 79.31 262 TYR A C 1
ATOM 1947 O O . TYR A 1 262 ? 14.606 -2.115 -20.648 1.00 79.31 262 TYR A O 1
ATOM 1955 N N . THR A 1 263 ? 12.867 -1.150 -21.708 1.00 84.88 263 THR A N 1
ATOM 1956 C CA . THR A 1 263 ? 13.437 -1.268 -23.054 1.00 84.88 263 THR A CA 1
ATOM 1957 C C . THR A 1 263 ? 14.736 -0.465 -23.153 1.00 84.88 263 THR A C 1
ATOM 1959 O O . THR A 1 263 ? 15.795 -1.027 -23.448 1.00 84.88 263 THR A O 1
ATOM 1962 N N . THR A 1 264 ? 14.703 0.811 -22.759 1.00 87.19 264 THR A N 1
ATOM 1963 C CA . THR A 1 264 ? 15.858 1.724 -22.800 1.00 87.19 264 THR A CA 1
ATOM 1964 C C . THR A 1 264 ? 17.019 1.246 -21.923 1.00 87.19 264 THR A C 1
ATOM 1966 O O . THR A 1 264 ? 18.184 1.288 -22.334 1.00 87.19 264 THR A O 1
ATOM 1969 N N . LEU A 1 265 ? 16.730 0.760 -20.713 1.00 83.50 265 LEU A N 1
ATOM 1970 C CA . LEU A 1 265 ? 17.741 0.250 -19.787 1.00 83.50 265 LEU A CA 1
ATOM 1971 C C . LEU A 1 265 ? 18.439 -0.992 -20.353 1.00 83.50 265 LEU A C 1
ATOM 1973 O O . LEU A 1 265 ? 19.662 -1.120 -20.238 1.00 83.50 265 LEU A O 1
ATOM 1977 N N . SER A 1 266 ? 17.680 -1.880 -20.999 1.00 79.88 266 SER A N 1
ATOM 1978 C CA . SER A 1 266 ? 18.215 -3.106 -21.591 1.00 79.88 266 SER A CA 1
ATOM 1979 C C . SER A 1 266 ? 19.126 -2.851 -22.798 1.00 79.88 266 SER A C 1
ATOM 1981 O O . SER A 1 266 ? 20.133 -3.547 -22.970 1.00 79.88 266 SER A O 1
ATOM 1983 N N . GLU A 1 267 ? 18.811 -1.838 -23.608 1.00 80.75 267 GLU A N 1
ATOM 1984 C CA . GLU A 1 267 ? 19.526 -1.541 -24.850 1.00 80.75 267 GLU A CA 1
ATOM 1985 C C . GLU A 1 267 ? 20.707 -0.590 -24.657 1.00 80.75 267 GLU A C 1
ATOM 1987 O O . GLU A 1 267 ? 21.742 -0.758 -25.306 1.00 80.75 267 GLU A O 1
ATOM 1992 N N . SER A 1 268 ? 20.591 0.380 -23.752 1.00 83.50 268 SER A N 1
ATOM 1993 C CA . SER A 1 268 ? 21.605 1.419 -23.561 1.00 83.50 268 SER A CA 1
ATOM 1994 C C . SER A 1 268 ? 22.427 1.189 -22.294 1.00 83.50 268 SER A C 1
ATOM 1996 O O . SER A 1 268 ? 23.617 0.873 -22.365 1.00 83.50 268 SER A O 1
ATOM 1998 N N . VAL A 1 269 ? 21.792 1.279 -21.122 1.00 83.62 269 VAL A N 1
ATOM 1999 C CA . VAL A 1 269 ? 22.487 1.352 -19.825 1.00 83.62 269 VAL A CA 1
ATOM 2000 C C . VAL A 1 269 ? 23.215 0.051 -19.494 1.00 83.62 269 VAL A C 1
ATOM 2002 O O . VAL A 1 269 ? 24.404 0.072 -19.173 1.00 83.62 269 VAL A O 1
ATOM 2005 N N . LEU A 1 270 ? 22.544 -1.098 -19.622 1.00 81.75 270 LEU A N 1
ATOM 2006 C CA . LEU A 1 270 ? 23.170 -2.391 -19.335 1.00 81.75 270 LEU A CA 1
ATOM 2007 C C . LEU A 1 270 ? 24.294 -2.714 -20.324 1.00 81.75 270 LEU A C 1
ATOM 2009 O O . LEU A 1 270 ? 25.331 -3.237 -19.918 1.00 81.75 270 LEU A O 1
ATOM 2013 N N . ASN A 1 271 ? 24.132 -2.349 -21.597 1.00 80.19 271 ASN A N 1
ATOM 2014 C CA . ASN A 1 271 ? 25.174 -2.540 -22.605 1.00 80.19 271 ASN A CA 1
ATOM 2015 C C . ASN A 1 271 ? 26.385 -1.619 -22.382 1.00 80.19 271 ASN A C 1
ATOM 2017 O O . ASN A 1 271 ? 27.511 -2.032 -22.676 1.00 80.19 271 ASN A O 1
ATOM 2021 N N . ALA A 1 272 ? 26.172 -0.409 -21.854 1.00 82.56 272 ALA A N 1
ATOM 2022 C CA . ALA A 1 272 ? 27.236 0.517 -21.475 1.00 82.56 272 ALA A CA 1
ATOM 2023 C C . ALA A 1 272 ? 28.008 0.037 -20.234 1.00 82.56 272 ALA A C 1
ATOM 2025 O O . ALA A 1 272 ? 29.235 0.114 -20.220 1.00 82.56 272 ALA A O 1
ATOM 2026 N N . LEU A 1 273 ? 27.312 -0.511 -19.229 1.00 87.06 273 LEU A N 1
ATOM 2027 C CA . LEU A 1 273 ? 27.934 -1.091 -18.032 1.00 87.06 273 LEU A CA 1
ATOM 2028 C C . LEU A 1 273 ? 28.723 -2.366 -18.353 1.00 87.06 273 LEU A C 1
ATOM 2030 O O . LEU A 1 273 ? 29.874 -2.519 -17.946 1.00 87.06 273 LEU A O 1
ATOM 2034 N N . ARG A 1 274 ? 28.108 -3.301 -19.084 1.00 83.12 274 ARG A N 1
ATOM 2035 C CA . ARG A 1 274 ? 28.745 -4.552 -19.496 1.00 83.12 274 ARG A CA 1
ATOM 2036 C C . ARG A 1 274 ? 28.222 -4.989 -20.854 1.00 83.12 274 ARG A C 1
ATOM 2038 O O . ARG A 1 274 ? 27.103 -5.475 -20.998 1.00 83.12 274 ARG A O 1
ATOM 2045 N N . ARG A 1 275 ? 29.098 -4.931 -21.854 1.00 82.81 275 ARG A N 1
ATOM 2046 C CA . ARG A 1 275 ? 28.792 -5.447 -23.190 1.00 82.81 275 ARG A CA 1
ATOM 2047 C C . ARG A 1 275 ? 28.558 -6.958 -23.131 1.00 82.81 275 ARG A C 1
ATOM 2049 O O . ARG A 1 275 ? 29.337 -7.689 -22.518 1.00 82.81 275 ARG A O 1
ATOM 2056 N N . ARG A 1 276 ? 27.541 -7.440 -23.852 1.00 82.00 276 ARG A N 1
ATOM 2057 C CA . ARG A 1 276 ? 27.269 -8.884 -24.003 1.00 82.00 276 ARG A CA 1
ATOM 2058 C C . ARG A 1 276 ? 28.434 -9.644 -24.652 1.00 82.00 276 ARG A C 1
ATOM 2060 O O . ARG A 1 276 ? 28.672 -10.802 -24.326 1.00 82.00 276 ARG A O 1
ATOM 2067 N N . LEU A 1 277 ? 29.165 -8.984 -25.551 1.00 84.50 277 LEU A N 1
ATOM 2068 C CA . LEU A 1 277 ? 30.393 -9.480 -26.173 1.00 84.50 277 LEU A CA 1
ATOM 2069 C C . LEU A 1 277 ? 31.475 -8.387 -26.173 1.00 84.50 277 LEU A C 1
ATOM 2071 O O . LEU A 1 277 ? 31.144 -7.193 -26.208 1.00 84.50 277 LEU A O 1
ATOM 2075 N N . PRO A 1 278 ? 32.765 -8.770 -26.196 1.00 83.75 278 PRO A N 1
ATOM 2076 C CA . PRO A 1 278 ? 33.861 -7.841 -26.449 1.00 83.75 278 PRO A CA 1
ATOM 2077 C C . PRO A 1 278 ? 33.645 -7.025 -27.733 1.00 83.75 278 PRO A C 1
ATOM 2079 O O . PRO A 1 278 ? 32.847 -7.393 -28.597 1.00 83.75 278 PRO A O 1
ATOM 2082 N N . ILE A 1 279 ? 34.371 -5.912 -27.888 1.00 83.19 279 ILE A N 1
ATOM 2083 C CA . ILE A 1 279 ? 34.270 -5.037 -29.077 1.00 83.19 279 ILE A CA 1
ATOM 2084 C C . ILE A 1 279 ? 34.472 -5.824 -30.378 1.00 83.19 279 ILE A C 1
ATOM 2086 O O . ILE A 1 279 ? 33.786 -5.572 -31.364 1.00 83.19 279 ILE A O 1
ATOM 2090 N N . THR A 1 280 ? 35.337 -6.835 -30.343 1.00 85.75 280 THR A N 1
ATOM 2091 C CA . THR A 1 280 ? 35.630 -7.743 -31.457 1.00 85.75 280 THR A CA 1
ATOM 2092 C C . THR A 1 280 ? 34.450 -8.615 -31.887 1.00 85.75 280 THR A C 1
ATOM 2094 O O . THR A 1 280 ? 34.543 -9.269 -32.918 1.00 85.75 280 THR A O 1
ATOM 2097 N N . ARG A 1 281 ? 33.348 -8.650 -31.120 1.00 87.25 281 ARG A N 1
ATOM 2098 C CA . ARG A 1 281 ? 32.184 -9.536 -31.316 1.00 87.25 281 ARG A CA 1
ATOM 2099 C C . ARG A 1 281 ? 32.526 -11.032 -31.282 1.00 87.25 281 ARG A C 1
A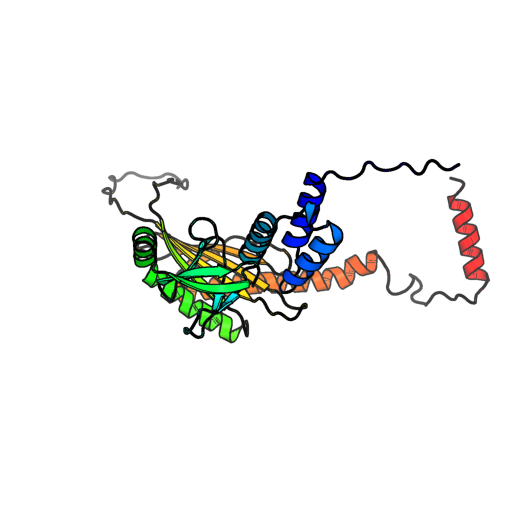TOM 2101 O O . ARG A 1 281 ? 31.721 -11.856 -31.699 1.00 87.25 281 ARG A O 1
ATOM 2108 N N . VAL A 1 282 ? 33.685 -11.385 -30.729 1.00 86.19 282 VAL A N 1
ATOM 2109 C CA . VAL A 1 282 ? 34.127 -12.766 -30.504 1.00 86.19 282 VAL A CA 1
ATOM 2110 C C . VAL A 1 282 ? 34.374 -12.943 -29.010 1.00 86.19 282 VAL A C 1
ATOM 2112 O O . VAL A 1 282 ? 34.826 -12.011 -28.340 1.00 86.19 282 VAL A O 1
ATOM 2115 N N . LYS A 1 283 ? 34.036 -14.120 -28.469 1.00 86.25 283 LYS A N 1
ATOM 2116 C CA . LYS A 1 283 ? 34.353 -14.457 -27.075 1.00 86.25 283 LYS A CA 1
ATOM 2117 C C . LYS A 1 283 ? 35.860 -14.331 -26.849 1.00 86.25 283 LYS A C 1
ATOM 2119 O O . LYS A 1 283 ? 36.649 -14.573 -27.758 1.00 86.25 283 LYS A O 1
ATOM 2124 N N . PHE A 1 284 ? 36.245 -13.937 -25.639 1.00 82.31 284 PHE A N 1
ATOM 2125 C CA . PHE A 1 284 ? 37.656 -13.887 -25.290 1.00 82.31 284 PHE A CA 1
ATOM 2126 C C . PHE A 1 284 ? 38.242 -15.300 -25.356 1.00 82.31 284 PHE A C 1
ATOM 2128 O O . PHE A 1 284 ? 37.701 -16.221 -24.743 1.00 82.31 284 PHE A O 1
ATOM 2135 N N . ASP A 1 285 ? 39.309 -15.449 -26.131 1.00 82.19 285 ASP A N 1
ATOM 2136 C CA . ASP A 1 285 ? 40.047 -16.696 -26.258 1.00 82.19 285 ASP A CA 1
ATOM 2137 C C . ASP A 1 285 ? 41.082 -16.770 -25.131 1.00 82.19 285 ASP A C 1
ATOM 2139 O O . ASP A 1 285 ? 42.089 -16.054 -25.150 1.00 82.19 285 ASP A O 1
ATOM 2143 N N . TRP A 1 286 ? 40.779 -17.592 -24.127 1.00 80.69 286 TRP A N 1
ATOM 2144 C CA . TRP A 1 286 ? 41.625 -17.802 -22.953 1.00 80.69 286 TRP A CA 1
ATOM 2145 C C . TRP A 1 286 ? 42.850 -18.682 -23.247 1.00 80.69 286 TRP A C 1
ATOM 2147 O O . TRP A 1 286 ? 43.831 -18.597 -22.510 1.00 80.69 286 TRP A O 1
ATOM 2157 N N . ASP A 1 287 ? 42.826 -19.477 -24.322 1.00 81.50 287 ASP A N 1
ATOM 2158 C CA . ASP A 1 287 ? 43.893 -20.429 -24.664 1.00 81.50 287 ASP A CA 1
ATOM 2159 C C . ASP A 1 287 ? 45.008 -19.777 -25.494 1.00 81.50 287 ASP A C 1
ATOM 2161 O O . ASP A 1 287 ? 46.158 -20.236 -25.526 1.00 81.50 287 ASP A O 1
ATOM 2165 N N . ASN A 1 288 ? 44.703 -18.649 -26.137 1.00 77.75 288 ASN A N 1
ATOM 2166 C CA . ASN A 1 288 ? 45.681 -17.875 -26.878 1.00 77.75 288 ASN A CA 1
ATOM 2167 C C . ASN A 1 288 ? 46.614 -17.093 -25.937 1.00 77.75 288 ASN A C 1
ATOM 2169 O O . ASN A 1 288 ? 46.356 -15.964 -25.522 1.00 77.75 288 ASN A O 1
ATOM 2173 N N . LYS A 1 289 ? 47.784 -17.668 -25.646 1.00 65.94 289 LYS A N 1
ATOM 2174 C CA . LYS A 1 289 ? 48.809 -17.043 -24.791 1.00 65.94 289 LYS A CA 1
ATOM 2175 C C . LYS A 1 289 ? 49.237 -15.642 -25.263 1.00 65.94 289 LYS A C 1
ATOM 2177 O O . LYS A 1 289 ? 49.653 -14.832 -24.438 1.00 65.94 289 LYS A O 1
ATOM 2182 N N . ALA A 1 290 ? 49.106 -15.313 -26.554 1.00 65.75 290 ALA A N 1
ATOM 2183 C CA . ALA A 1 290 ? 49.495 -14.008 -27.091 1.00 65.75 290 ALA A CA 1
ATOM 2184 C C . ALA A 1 290 ? 48.507 -12.871 -26.747 1.00 65.75 290 ALA A C 1
ATOM 2186 O O . ALA A 1 290 ? 48.940 -11.727 -26.594 1.00 65.75 290 ALA A O 1
ATOM 2187 N N . SER A 1 291 ? 47.204 -13.147 -26.601 1.00 63.72 291 SER A N 1
ATOM 2188 C CA . SER A 1 291 ? 46.207 -12.147 -26.169 1.00 63.72 291 SER A CA 1
ATOM 2189 C C . SER A 1 291 ? 46.316 -11.859 -24.669 1.00 63.72 291 SER A C 1
ATOM 2191 O O . SER A 1 291 ? 46.253 -10.698 -24.263 1.00 63.72 291 SER A O 1
ATOM 2193 N N . VAL A 1 292 ? 46.574 -12.890 -23.857 1.00 62.72 292 VAL A N 1
ATOM 2194 C CA . VAL A 1 292 ? 46.788 -12.772 -22.403 1.00 62.72 292 VAL A CA 1
ATOM 2195 C C . VAL A 1 292 ? 48.066 -11.983 -22.089 1.00 62.72 292 VAL A C 1
ATOM 2197 O O . VAL A 1 292 ? 48.055 -11.082 -21.250 1.00 62.72 292 VAL A O 1
ATOM 2200 N N . HIS A 1 293 ? 49.159 -12.250 -22.813 1.00 62.78 293 HIS A N 1
ATOM 2201 C CA . HIS A 1 293 ? 50.438 -11.574 -22.578 1.00 62.78 293 HIS A CA 1
ATOM 2202 C C . HIS A 1 293 ? 50.406 -10.085 -22.970 1.00 62.78 293 HIS A C 1
ATOM 2204 O O . HIS A 1 293 ? 50.978 -9.257 -22.265 1.00 62.78 293 HIS A O 1
ATOM 2210 N N . LYS A 1 294 ? 49.690 -9.715 -24.045 1.00 65.62 294 LYS A N 1
ATOM 2211 C CA . LYS A 1 294 ? 49.521 -8.307 -24.462 1.00 65.62 294 LYS A CA 1
ATOM 2212 C C . LYS A 1 294 ? 48.719 -7.474 -23.454 1.00 65.62 294 LYS A C 1
ATOM 2214 O O . LYS A 1 294 ? 49.038 -6.304 -23.250 1.00 65.62 294 LYS A O 1
ATOM 2219 N N . LEU A 1 295 ? 47.719 -8.067 -22.797 1.00 65.31 295 LEU A N 1
ATOM 2220 C CA . LEU A 1 295 ? 46.947 -7.412 -21.731 1.00 65.31 295 LEU A CA 1
ATOM 2221 C C . LEU A 1 295 ? 47.800 -7.138 -20.486 1.00 65.31 295 LEU A C 1
ATOM 2223 O O . LEU A 1 295 ? 47.757 -6.034 -19.944 1.00 65.31 295 LEU A O 1
ATOM 2227 N N . ALA A 1 296 ? 48.617 -8.111 -20.071 1.00 62.34 296 ALA A N 1
ATOM 2228 C CA . ALA A 1 296 ? 49.523 -7.955 -18.934 1.00 62.34 296 ALA A CA 1
ATOM 2229 C C . ALA A 1 296 ? 50.561 -6.840 -19.164 1.00 62.34 296 ALA A C 1
ATOM 2231 O O . ALA A 1 296 ? 50.845 -6.053 -18.262 1.00 62.34 296 ALA A O 1
ATOM 2232 N N . THR A 1 297 ? 51.092 -6.719 -20.386 1.00 65.19 297 THR A N 1
ATOM 2233 C CA . THR A 1 297 ? 52.036 -5.645 -20.734 1.00 65.19 297 THR A CA 1
ATOM 2234 C C . THR A 1 297 ? 51.368 -4.262 -20.746 1.00 65.19 297 THR A C 1
ATOM 2236 O O . THR A 1 297 ? 51.963 -3.301 -20.264 1.00 65.19 297 THR A O 1
ATOM 2239 N N . GLY A 1 298 ? 50.122 -4.153 -21.227 1.00 63.06 298 GLY A N 1
ATOM 2240 C CA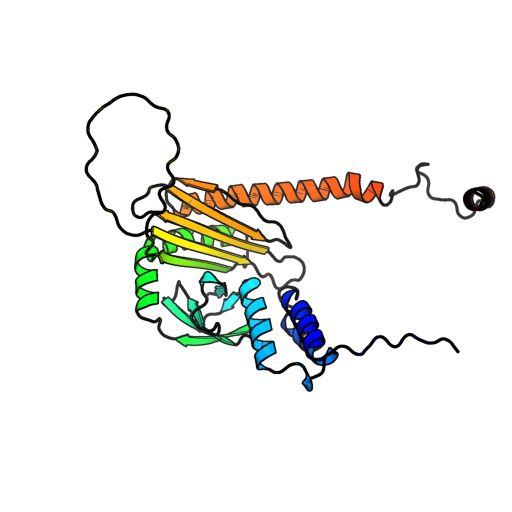 . GLY A 1 298 ? 49.365 -2.892 -21.233 1.00 63.06 298 GLY A CA 1
ATOM 2241 C C . GLY A 1 298 ? 48.974 -2.381 -19.838 1.00 63.06 298 GLY A C 1
ATOM 2242 O O . GLY A 1 298 ? 49.008 -1.178 -19.598 1.00 63.06 298 GLY A O 1
ATOM 2243 N N . LEU A 1 299 ? 48.672 -3.279 -18.894 1.00 59.38 299 LEU A N 1
ATOM 2244 C CA . LEU A 1 299 ? 48.377 -2.922 -17.496 1.00 59.38 299 LEU A CA 1
ATOM 2245 C C . LEU A 1 299 ? 49.601 -2.364 -16.753 1.00 59.38 299 LEU A C 1
ATOM 2247 O O . LEU A 1 299 ? 49.468 -1.440 -15.953 1.00 59.38 299 LEU A O 1
ATOM 2251 N N . ASN A 1 300 ? 50.799 -2.879 -17.045 1.00 59.28 300 ASN A N 1
ATOM 2252 C CA . ASN A 1 300 ? 52.040 -2.383 -16.443 1.00 59.28 300 ASN A CA 1
ATOM 2253 C C . ASN A 1 300 ? 52.406 -0.966 -16.913 1.00 59.28 300 ASN A C 1
ATOM 2255 O O . ASN A 1 300 ? 52.993 -0.209 -16.146 1.00 59.28 300 ASN A O 1
ATOM 2259 N N . ALA A 1 301 ? 52.020 -0.582 -18.133 1.00 58.88 301 ALA A N 1
ATOM 2260 C CA . ALA A 1 301 ? 52.231 0.772 -18.645 1.00 58.88 301 ALA A CA 1
ATOM 2261 C C . ALA A 1 301 ? 51.338 1.820 -17.952 1.00 58.88 301 ALA A C 1
ATOM 2263 O O . ALA A 1 301 ? 51.740 2.969 -17.817 1.00 58.88 301 ALA A O 1
ATOM 2264 N N . PHE A 1 302 ? 50.159 1.426 -17.457 1.00 52.06 302 PHE A N 1
ATOM 2265 C CA . PHE A 1 302 ? 49.230 2.326 -16.758 1.00 52.06 302 PHE A CA 1
ATOM 2266 C C . PHE A 1 302 ? 49.653 2.629 -15.309 1.00 52.06 302 PHE A C 1
ATOM 2268 O O . PHE A 1 302 ? 49.176 3.582 -14.708 1.00 52.06 302 PHE A O 1
ATOM 2275 N N . LYS A 1 303 ? 50.553 1.820 -14.737 1.00 52.66 303 LYS A N 1
ATOM 2276 C CA . LYS A 1 303 ? 51.062 1.962 -13.361 1.00 52.66 303 LYS A CA 1
ATOM 2277 C C . LYS A 1 303 ? 52.276 2.900 -13.242 1.00 52.66 303 LYS A C 1
ATOM 2279 O O . LYS A 1 303 ? 52.772 3.099 -12.140 1.00 52.66 303 LYS A O 1
ATOM 2284 N N . MET A 1 304 ? 52.773 3.409 -14.371 1.00 48.38 304 MET A N 1
ATOM 2285 C CA . MET A 1 304 ? 53.985 4.236 -14.500 1.00 48.38 304 MET A CA 1
ATOM 2286 C C . MET A 1 304 ? 53.679 5.685 -14.940 1.00 48.38 304 MET A C 1
ATOM 2288 O O . MET A 1 304 ? 54.594 6.392 -15.360 1.00 48.38 304 MET A O 1
ATOM 2292 N N . GLY A 1 305 ? 52.412 6.111 -14.877 1.00 42.69 305 GLY A N 1
ATOM 2293 C CA . GLY A 1 305 ? 51.961 7.483 -15.138 1.00 42.69 305 GLY A CA 1
ATOM 2294 C C . GLY A 1 305 ? 51.390 8.131 -13.889 1.00 42.69 305 GLY A C 1
ATOM 2295 O O . GLY A 1 305 ? 50.743 7.396 -13.110 1.00 42.69 305 GLY A O 1
#

InterPro domains:
  IPR002189 F-actin-capping protein subunit alpha [PF01267] (19-295)
  IPR002189 F-actin-capping protein subunit alpha [PTHR10653] (10-291)
  IPR017865 F-actin capping protein, alpha subunit, conserved site [PS00748] (227-235)
  IPR037282 F-actin-capping protein subunit alpha/beta [SSF90096] (11-290)
  IPR042276 F-actin-capping protein subunit alpha/beta, domain 2 [G3DSA:3.90.1150.210] (123-273)
  IPR042489 F-actin capping protein, alpha subunit, domain 1 [G3DSA:3.30.1140.60] (4-115)

Sequence (305 aa):
MSEEELLPELTDAEKREIASNFVLNSPPGQTQKVVEDVTKLVGADCLDAASLEEMVMRVNRDKFLAVEVPGAGYRVLLTPEGQLGGGLTFLDPQGRQALLISHAEQRCTGVKALDAATSAACEGAERVRASVHAAMSRYAADKLPDATVTTYGFVRGGKQRVCRSRAAEASPSPPPRSLRLVGKQQVTCCVGRCNMNLSNYWRSSWTLEVSEGAASGQLSGSVACNVHYFEDGNVRGDVGAAFVSAVCELEAGFLGSMEDIYTTLSESVLNALRRRLPITRVKFDWDNKASVHKLATGLNAFKMG

pLDDT: mean 70.88, std 19.34, range [22.66, 92.75]